Protein AF-A0A1V6U4E6-F1 (afdb_monomer)

Foldseek 3Di:
DDPQDDPPQLVLLCVLVVLLVCVVVVVDPPFPAAEAAADPQWDFDAQQDFDAALVRDFDWDQDPVRDIDGDGNCNPLVCQVLFAPDSVPSPHGPQWGWIDGNVRSWTFTDHCLDVDDQLGSDVVRAWDWGPRTPPHIYIYGHPSLCVPPQAACDQVNDQDDPPDDLSSRHHSCLVVQLNSSCSRVNPLQADPPDLDLVVLVVLLVVQQAADPDDPPPPPPDVPPPPDPPDVPRRPHGSNSNLSRHSSLSSSLVSVVVSLVVDDDDPDPVPHDDPPCSSVVSSSD

pLDDT: mean 81.62, std 17.71, range [28.34, 97.88]

Secondary structure (DSSP, 8-state):
------THHHHHHHHHHHHHHHHHTT---S---EEEESSTTEEE--TTSBPB-TTSPBPEEE-TTS-EEEPBGGG-GGGHHHHBSSTTT--SB-SEEEEEETTTTEEEEEE--TTS-HHHH-SS--EEEE--BSS--EEEE-HHHHH-SSSBSSTTSS---TT--GGGT-BTHHHHHHHHHHHHH-GGGS--S-S-HHHHHHHTTSTTSPPPP-TTS----TT--------GGGG--HHHHHHT-HHHHHHHHHHHHHHHH----SSGGGS-PPPTHHHHHHH-

Structure (mmCIF, N/CA/C/O backbone):
data_AF-A0A1V6U4E6-F1
#
_entry.id   AF-A0A1V6U4E6-F1
#
loop_
_atom_site.group_PDB
_atom_site.id
_atom_site.type_symbol
_atom_site.label_atom_id
_atom_site.label_alt_id
_atom_site.label_comp_id
_atom_site.label_asym_id
_atom_site.label_entity_id
_atom_site.label_seq_id
_atom_site.pdbx_PDB_ins_code
_atom_site.Cartn_x
_atom_site.Cartn_y
_atom_site.Cartn_z
_atom_site.occupancy
_atom_site.B_iso_or_equiv
_atom_site.auth_seq_id
_atom_site.auth_comp_id
_atom_site.auth_asym_id
_atom_site.auth_atom_id
_atom_site.pdbx_PDB_model_num
ATOM 1 N N . MET A 1 1 ? -4.721 21.365 33.347 1.00 31.61 1 MET A N 1
ATOM 2 C CA . MET A 1 1 ? -4.514 22.494 32.417 1.00 31.61 1 MET A CA 1
ATOM 3 C C . MET A 1 1 ? -4.753 21.923 31.029 1.00 31.61 1 MET A C 1
ATOM 5 O O . MET A 1 1 ? -3.928 21.139 30.588 1.00 31.61 1 MET A O 1
ATOM 9 N N . LEU A 1 2 ? -5.916 22.168 30.413 1.00 28.34 2 LEU A N 1
ATOM 10 C CA . LEU A 1 2 ? -6.122 21.783 29.013 1.00 28.34 2 LEU A CA 1
ATOM 11 C C . LEU A 1 2 ? -5.257 22.723 28.169 1.00 28.34 2 LEU A C 1
ATOM 13 O O . LEU A 1 2 ? -5.547 23.918 28.110 1.00 28.34 2 LEU A O 1
ATOM 17 N N . LYS A 1 3 ? -4.180 22.207 27.570 1.00 34.34 3 LYS A N 1
ATOM 18 C CA . LYS A 1 3 ? -3.533 22.889 26.448 1.00 34.34 3 LYS A CA 1
ATOM 19 C C . LYS A 1 3 ? -4.549 22.865 25.308 1.00 34.34 3 LYS A C 1
ATOM 21 O O . LYS A 1 3 ? -4.900 21.800 24.819 1.00 34.34 3 LYS A O 1
ATOM 26 N N . ILE A 1 4 ? -5.082 24.032 24.962 1.00 36.94 4 ILE A N 1
ATOM 27 C CA . ILE A 1 4 ? -5.847 24.212 23.729 1.00 36.94 4 ILE A CA 1
ATOM 28 C C . ILE A 1 4 ? -4.832 24.021 22.600 1.00 36.94 4 ILE A C 1
ATOM 30 O O . ILE A 1 4 ? -3.889 24.804 22.495 1.00 36.94 4 ILE A O 1
ATOM 34 N N . LEU A 1 5 ? -4.973 22.932 21.848 1.00 48.38 5 LEU A N 1
ATOM 35 C CA . LEU A 1 5 ? -4.124 22.616 20.702 1.00 48.38 5 LEU A CA 1
ATOM 36 C C . LEU A 1 5 ? -4.513 23.488 19.491 1.00 48.38 5 LEU A C 1
ATOM 38 O O . LEU A 1 5 ? -5.637 24.005 19.436 1.00 48.38 5 LEU A O 1
ATOM 42 N N . PRO A 1 6 ? -3.575 23.735 18.560 1.00 49.59 6 PRO A N 1
ATOM 43 C CA . PRO A 1 6 ? -3.808 24.588 17.403 1.00 49.59 6 PRO A CA 1
ATOM 44 C C . PRO A 1 6 ? -4.813 23.935 16.443 1.00 49.59 6 PRO A C 1
ATOM 46 O O . PRO A 1 6 ? -4.772 22.735 16.204 1.00 49.59 6 PRO A O 1
ATOM 49 N N . LEU A 1 7 ? -5.699 24.747 15.856 1.00 53.97 7 LEU A N 1
ATOM 50 C CA . LEU A 1 7 ? -6.777 24.368 14.920 1.00 53.97 7 LEU A CA 1
ATOM 51 C C . LEU A 1 7 ? -6.363 23.434 13.758 1.00 53.97 7 LEU A C 1
ATOM 53 O O . LEU A 1 7 ? -7.220 22.847 13.103 1.00 53.97 7 LEU A O 1
ATOM 57 N N . GLN A 1 8 ? -5.067 23.362 13.472 1.00 55.34 8 GLN A N 1
ATOM 58 C CA . GLN A 1 8 ? -4.479 22.819 12.254 1.00 55.34 8 GLN A CA 1
ATOM 59 C C . GLN A 1 8 ? -4.501 21.284 12.200 1.00 55.34 8 GLN A C 1
ATOM 61 O O . GLN A 1 8 ? -4.589 20.713 11.120 1.00 55.34 8 GLN A O 1
ATOM 66 N N . SER A 1 9 ? -4.495 20.604 13.344 1.00 53.97 9 SER A N 1
ATOM 67 C CA . SER A 1 9 ? -4.433 19.140 13.371 1.00 53.97 9 SER A CA 1
ATOM 68 C C . SER A 1 9 ? -5.785 18.451 13.220 1.00 53.97 9 SER A C 1
ATOM 70 O O . SER A 1 9 ? -5.915 17.481 12.477 1.00 53.97 9 SER A O 1
ATOM 72 N N . MET A 1 10 ? -6.828 19.009 13.848 1.00 58.81 10 MET A N 1
ATOM 73 C CA . MET A 1 10 ? -8.209 18.572 13.614 1.00 58.81 10 MET A CA 1
ATOM 74 C C . MET A 1 10 ? -8.604 18.740 12.141 1.00 58.81 10 MET A C 1
ATOM 76 O O . MET A 1 10 ? -9.454 17.996 11.655 1.00 58.81 10 MET A O 1
ATOM 80 N N . MET A 1 11 ? -8.007 19.713 11.439 1.00 63.91 11 MET A N 1
ATOM 81 C CA . MET A 1 11 ? -8.217 19.890 10.004 1.00 63.91 11 MET A CA 1
ATOM 82 C C . MET A 1 11 ? -7.680 18.699 9.207 1.00 63.91 11 MET A C 1
ATOM 84 O O . MET A 1 11 ? -8.445 18.143 8.430 1.00 63.91 11 MET A O 1
ATOM 88 N N . LEU A 1 12 ? -6.450 18.240 9.456 1.00 72.81 12 LEU A N 1
ATOM 89 C CA . LEU A 1 12 ? -5.838 17.163 8.665 1.00 72.81 12 LEU A CA 1
ATOM 90 C C . LEU A 1 12 ? -6.611 15.836 8.768 1.00 72.81 12 LEU A C 1
ATOM 92 O O . LEU A 1 12 ? -6.908 15.209 7.753 1.00 72.81 12 LEU A O 1
ATOM 96 N N . LEU A 1 13 ? -7.023 15.439 9.981 1.00 74.81 13 LEU A N 1
ATOM 97 C CA . LEU A 1 13 ? -7.771 14.190 10.164 1.00 74.81 13 LEU A CA 1
ATOM 98 C C . LEU A 1 13 ? -9.143 14.230 9.475 1.00 74.81 13 LEU A C 1
ATOM 100 O O . LEU A 1 13 ? -9.567 13.258 8.845 1.00 74.81 13 LEU A O 1
ATOM 104 N N . LEU A 1 14 ? -9.844 15.361 9.584 1.00 82.81 14 LEU A N 1
ATOM 105 C CA . LEU A 1 14 ? -11.115 15.557 8.894 1.00 82.81 14 LEU A CA 1
ATOM 106 C C . LEU A 1 14 ? -10.928 15.610 7.378 1.00 82.81 14 LEU A C 1
ATOM 108 O O . LEU A 1 14 ? -11.762 15.059 6.668 1.00 82.81 14 LEU A O 1
ATOM 112 N N . GLU A 1 15 ? -9.855 16.227 6.890 1.00 88.19 15 GLU A N 1
ATOM 113 C CA . GLU A 1 15 ? -9.521 16.295 5.467 1.00 88.19 15 GLU A CA 1
ATOM 114 C C . GLU A 1 15 ? -9.305 14.895 4.882 1.00 88.19 15 GLU A C 1
ATOM 116 O O . GLU A 1 15 ? -9.970 14.544 3.910 1.00 88.19 15 GLU A O 1
ATOM 121 N N . TYR A 1 16 ? -8.479 14.049 5.506 1.00 90.88 16 TYR A N 1
ATOM 122 C CA . TYR A 1 16 ? -8.184 12.701 4.996 1.00 90.88 16 TYR A CA 1
ATOM 123 C C . TYR A 1 16 ? -9.431 11.806 5.004 1.00 90.88 16 TYR A C 1
ATOM 125 O O . TYR A 1 16 ? -9.750 11.153 4.007 1.00 90.88 16 TYR A O 1
ATOM 133 N N . LEU A 1 17 ?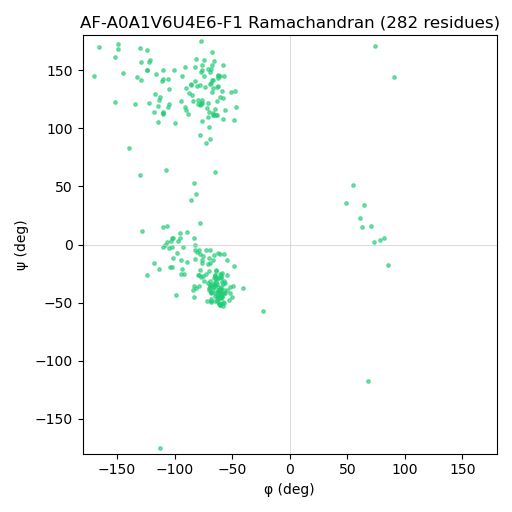 -10.209 11.831 6.095 1.00 91.69 17 LEU A N 1
ATOM 134 C CA . LEU A 1 17 ? -11.490 11.119 6.164 1.00 91.69 17 LEU A CA 1
ATOM 135 C C . LEU A 1 17 ? -12.494 11.638 5.126 1.00 91.69 17 LEU A C 1
ATOM 137 O O . LEU A 1 17 ? -13.270 10.857 4.571 1.00 91.69 17 LEU A O 1
ATOM 141 N N . GLN A 1 18 ? -12.503 12.947 4.865 1.00 92.69 18 GLN A N 1
ATOM 142 C CA . GLN A 1 18 ? -13.391 13.559 3.884 1.00 92.69 18 GLN A CA 1
ATOM 143 C C . GLN A 1 18 ? -13.001 13.183 2.453 1.00 92.69 18 GLN A C 1
ATOM 145 O O . GLN A 1 18 ? -13.898 12.920 1.652 1.00 92.69 18 GLN A O 1
ATOM 150 N N . GLU A 1 19 ? -11.710 13.108 2.131 1.00 92.06 19 GLU A N 1
ATOM 151 C CA . GLU A 1 19 ? -11.223 12.648 0.826 1.00 92.06 19 GLU A CA 1
ATOM 152 C C . GLU A 1 19 ? -11.603 11.184 0.573 1.00 92.06 19 GLU A C 1
ATOM 154 O O . GLU A 1 19 ? -12.230 10.880 -0.445 1.00 92.06 19 GLU A O 1
ATOM 159 N N . VAL A 1 20 ? -11.354 10.284 1.533 1.00 92.75 20 VAL A N 1
ATOM 160 C CA . VAL A 1 20 ? -11.765 8.872 1.410 1.00 92.75 20 VAL A CA 1
ATOM 161 C C . VAL A 1 20 ? -13.287 8.743 1.312 1.00 92.75 20 VAL A C 1
ATOM 163 O O . VAL A 1 20 ? -13.800 7.973 0.499 1.00 92.75 20 VAL A O 1
ATOM 166 N N . LYS A 1 21 ? -14.048 9.538 2.074 1.00 93.56 21 LYS A N 1
ATOM 167 C CA . LYS A 1 21 ? -15.511 9.592 1.945 1.00 93.56 21 LYS A CA 1
ATOM 168 C C . LYS A 1 21 ? -15.942 10.056 0.550 1.00 93.56 21 LYS A C 1
ATOM 170 O O . LYS A 1 21 ? -16.839 9.457 -0.036 1.00 93.56 21 LYS A O 1
ATOM 175 N N . ASN A 1 22 ? -15.335 11.118 0.021 1.00 92.56 22 ASN A N 1
ATOM 176 C CA . ASN A 1 22 ? -15.643 11.645 -1.310 1.00 92.56 22 ASN A CA 1
ATOM 177 C C . ASN A 1 22 ? -15.357 10.608 -2.402 1.00 92.56 22 ASN A C 1
ATOM 179 O O . ASN A 1 22 ? -16.139 10.455 -3.343 1.00 92.56 22 ASN A O 1
ATOM 183 N N . PHE A 1 23 ? -14.259 9.870 -2.257 1.00 92.19 23 PHE A N 1
ATOM 184 C CA . PHE A 1 23 ? -13.937 8.739 -3.113 1.00 92.19 23 PHE A CA 1
ATOM 185 C C . PHE A 1 23 ? -15.017 7.646 -3.043 1.00 92.19 23 PHE A C 1
ATOM 187 O O . PHE A 1 23 ? -15.577 7.269 -4.072 1.00 92.19 23 PHE A O 1
ATOM 194 N N . LEU A 1 24 ? -15.390 7.200 -1.838 1.00 90.88 24 LEU A N 1
ATOM 195 C CA . LEU A 1 24 ? -16.407 6.159 -1.635 1.00 90.88 24 LEU A CA 1
ATOM 196 C C . LEU A 1 24 ? -17.807 6.556 -2.132 1.00 90.88 24 LEU A C 1
ATOM 198 O O . LEU A 1 24 ? -18.546 5.709 -2.631 1.00 90.88 24 LEU A O 1
ATOM 202 N N . ASP A 1 25 ? -18.167 7.836 -2.028 1.00 92.12 25 ASP A N 1
ATOM 203 C CA . ASP A 1 25 ? -19.439 8.373 -2.524 1.00 92.12 25 ASP A CA 1
ATOM 204 C C . ASP A 1 25 ? -19.437 8.609 -4.051 1.00 92.12 25 ASP A C 1
ATOM 206 O O . ASP A 1 25 ? -20.457 9.005 -4.623 1.00 92.12 25 ASP A O 1
ATOM 210 N N . GLY A 1 26 ? -18.299 8.400 -4.724 1.00 88.69 26 GLY A N 1
ATOM 211 C CA . GLY A 1 26 ? -18.128 8.631 -6.159 1.00 88.69 26 GLY A CA 1
ATOM 212 C C . GLY A 1 26 ? -18.116 10.110 -6.560 1.00 88.69 26 GLY A C 1
ATOM 213 O O . GLY A 1 26 ? -18.290 10.431 -7.739 1.00 88.69 26 GLY A O 1
ATOM 214 N N . SER A 1 27 ? -17.939 11.026 -5.600 1.00 89.69 27 SER A N 1
ATOM 215 C CA . SER A 1 27 ? -17.810 12.460 -5.880 1.00 89.69 27 SER A CA 1
ATOM 216 C C . SER A 1 27 ? -16.404 12.825 -6.364 1.00 89.69 27 SER A C 1
ATOM 218 O O . SER A 1 27 ? -16.257 13.773 -7.138 1.00 89.69 27 SER A O 1
ATOM 220 N N . SER A 1 28 ? -15.390 12.039 -5.988 1.00 81.88 28 SER A N 1
ATOM 221 C CA . SER A 1 28 ? -14.062 12.075 -6.603 1.00 81.88 28 SER A CA 1
ATOM 222 C C . SER A 1 28 ? -13.981 11.101 -7.781 1.00 81.88 28 SER A C 1
ATOM 224 O O . SER A 1 28 ? -14.404 9.953 -7.684 1.00 81.88 28 SER A O 1
ATOM 226 N N . LYS A 1 29 ? -13.417 11.564 -8.904 1.00 72.50 29 LYS A N 1
ATOM 227 C CA . LYS A 1 29 ? -13.041 10.716 -10.054 1.00 72.50 29 LYS A CA 1
ATOM 228 C C . LYS A 1 29 ? -11.536 10.447 -10.123 1.00 72.50 29 LYS A C 1
ATOM 230 O O . LYS A 1 29 ? -11.073 9.874 -11.105 1.00 72.50 29 LYS A O 1
ATOM 235 N N . LYS A 1 30 ? -10.772 10.927 -9.139 1.00 70.75 30 LYS A N 1
ATOM 236 C CA . LYS A 1 30 ? -9.337 10.652 -9.051 1.00 70.75 30 LYS A CA 1
ATOM 237 C C . LYS A 1 30 ? -9.136 9.208 -8.592 1.00 70.75 30 LYS A C 1
ATOM 239 O O . LYS A 1 30 ? -9.923 8.722 -7.784 1.00 70.75 30 LYS A O 1
ATOM 244 N N . ASN A 1 31 ? -8.089 8.569 -9.109 1.00 70.19 31 ASN A N 1
ATOM 245 C CA . ASN A 1 31 ? -7.577 7.280 -8.641 1.00 70.19 31 ASN A CA 1
ATOM 246 C C . ASN A 1 31 ? -8.639 6.171 -8.615 1.00 70.19 31 ASN A C 1
ATOM 248 O O . ASN A 1 31 ? -8.815 5.521 -7.593 1.00 70.19 31 ASN A O 1
ATOM 252 N N . ILE A 1 32 ? -9.376 5.962 -9.718 1.00 76.31 32 ILE A N 1
ATOM 253 C CA . ILE A 1 32 ? -10.259 4.789 -9.836 1.00 76.31 32 ILE A CA 1
ATOM 254 C C . ILE A 1 32 ? -9.361 3.545 -9.794 1.00 76.31 32 ILE A C 1
ATOM 256 O O . ILE A 1 32 ? -8.595 3.347 -10.738 1.00 76.31 32 ILE A O 1
ATOM 260 N N . PRO A 1 33 ? -9.426 2.727 -8.732 1.00 78.75 33 PRO A N 1
ATOM 261 C CA . PRO A 1 33 ? -8.459 1.672 -8.540 1.00 78.75 33 PRO A CA 1
ATOM 262 C C . PRO A 1 33 ? -8.827 0.458 -9.363 1.00 78.75 33 PRO A C 1
ATOM 264 O O . PRO A 1 33 ? -10.006 0.127 -9.546 1.00 78.75 33 PRO A O 1
ATOM 267 N N . TRP A 1 34 ? -7.795 -0.291 -9.710 1.00 89.75 34 TRP A N 1
ATOM 268 C CA . TRP A 1 34 ? -7.954 -1.715 -9.927 1.00 89.75 34 TRP A CA 1
ATOM 269 C C . TRP A 1 34 ? -7.854 -2.439 -8.591 1.00 89.75 34 TRP A C 1
ATOM 271 O O . TRP A 1 34 ? -6.927 -2.212 -7.815 1.00 89.75 34 TRP A O 1
ATOM 281 N N . LEU A 1 35 ? -8.841 -3.287 -8.307 1.00 92.56 35 LEU A N 1
ATOM 282 C CA . LEU A 1 35 ? -8.887 -4.085 -7.089 1.00 92.56 35 LEU A CA 1
ATOM 283 C C . LEU A 1 35 ? -8.659 -5.551 -7.439 1.00 92.56 35 LEU A C 1
ATOM 285 O O . LEU A 1 35 ? -9.510 -6.185 -8.069 1.00 92.56 35 LEU A O 1
ATOM 289 N N . PHE A 1 36 ? -7.545 -6.097 -6.968 1.00 94.25 36 PHE A N 1
ATOM 290 C CA . PHE A 1 36 ? -7.169 -7.482 -7.198 1.00 94.25 36 PHE A CA 1
ATOM 291 C C . PHE A 1 36 ? -7.268 -8.312 -5.920 1.00 94.25 36 PHE A C 1
ATOM 293 O O . PHE A 1 36 ? -6.946 -7.877 -4.813 1.00 94.25 36 PHE A O 1
ATOM 300 N N . CYS A 1 37 ? -7.713 -9.556 -6.083 1.00 92.56 37 CYS A N 1
ATOM 301 C CA . CYS A 1 37 ? -7.689 -10.563 -5.031 1.00 92.56 37 CYS A CA 1
ATOM 302 C C . CYS A 1 37 ? -6.478 -11.466 -5.271 1.00 92.56 37 CYS A C 1
ATOM 304 O O . CYS A 1 37 ? -6.551 -12.356 -6.122 1.00 92.56 37 CYS A O 1
ATOM 306 N N . ASN A 1 38 ? -5.420 -11.290 -4.474 1.00 91.69 38 ASN A N 1
ATOM 307 C CA . ASN A 1 38 ? -4.069 -11.831 -4.671 1.00 91.69 38 ASN A CA 1
ATOM 308 C C . ASN A 1 38 ? -3.273 -11.125 -5.784 1.00 91.69 38 ASN A C 1
ATOM 310 O O . ASN A 1 38 ? -3.829 -10.349 -6.542 1.00 91.69 38 ASN A O 1
ATOM 314 N N . ASP A 1 39 ? -1.984 -11.440 -5.895 1.00 88.62 39 ASP A N 1
ATOM 315 C CA . ASP A 1 39 ? -0.984 -10.819 -6.784 1.00 88.62 39 ASP A CA 1
ATOM 316 C C . ASP A 1 39 ? -0.574 -11.687 -7.989 1.00 88.62 39 ASP A C 1
ATOM 318 O O . ASP A 1 39 ? 0.426 -11.443 -8.656 1.00 88.62 39 ASP A O 1
ATOM 322 N N . LYS A 1 40 ? -1.362 -12.721 -8.303 1.00 90.88 40 LYS A N 1
ATOM 323 C CA . LYS A 1 40 ? -1.120 -13.607 -9.463 1.00 90.88 40 LYS A CA 1
ATOM 324 C C . LYS A 1 40 ? -1.345 -12.938 -10.822 1.00 90.88 40 LYS A C 1
ATOM 326 O O . LYS A 1 40 ? -1.160 -13.593 -11.841 1.00 90.88 40 LYS A O 1
ATOM 331 N N . TRP A 1 41 ? -1.809 -11.697 -10.814 1.00 91.19 41 TRP A N 1
ATOM 332 C CA . TRP A 1 41 ? -2.013 -10.866 -11.994 1.00 91.19 41 TRP A CA 1
ATOM 333 C C . TRP A 1 41 ? -0.706 -10.216 -12.480 1.00 91.19 41 TRP A C 1
ATOM 335 O O . TRP A 1 41 ? -0.696 -9.610 -13.546 1.00 91.19 41 TRP A O 1
ATOM 345 N N . LEU A 1 42 ? 0.391 -10.376 -11.725 1.00 93.00 42 LEU A N 1
ATOM 346 C CA . LEU A 1 42 ? 1.712 -9.849 -12.048 1.00 93.00 42 LEU A CA 1
ATOM 347 C C . LEU A 1 42 ? 2.674 -10.939 -12.539 1.00 93.00 42 LEU A C 1
ATOM 349 O O . LEU A 1 42 ? 2.829 -11.993 -11.914 1.00 93.00 42 LEU A O 1
ATOM 353 N N . GLU A 1 43 ? 3.383 -10.647 -13.627 1.00 94.88 43 GLU A N 1
ATOM 354 C CA . GLU A 1 43 ? 4.496 -11.433 -14.156 1.00 94.88 43 GLU A CA 1
ATOM 355 C C . GLU A 1 43 ? 5.819 -10.717 -13.864 1.00 94.88 43 GLU A C 1
ATOM 357 O O . GLU A 1 43 ? 6.055 -9.607 -14.336 1.00 94.88 43 GLU A O 1
ATOM 362 N N . LYS A 1 44 ? 6.699 -11.355 -13.085 1.00 95.75 44 LYS A N 1
ATOM 363 C CA . LYS A 1 44 ? 8.032 -10.815 -12.796 1.00 95.75 44 LYS A CA 1
ATOM 364 C C . LYS A 1 44 ? 8.895 -10.802 -14.055 1.00 95.75 44 LYS A C 1
ATOM 366 O O . LYS A 1 44 ? 9.078 -11.853 -14.670 1.00 95.75 44 LYS A O 1
ATOM 371 N N . LEU A 1 45 ? 9.529 -9.668 -14.329 1.00 96.38 45 LEU A N 1
ATOM 372 C CA . LEU A 1 45 ? 10.504 -9.503 -15.402 1.00 96.38 45 LEU A CA 1
ATOM 373 C C . LEU A 1 45 ? 11.843 -8.989 -14.856 1.00 96.38 45 LEU A C 1
ATOM 375 O O . LEU A 1 45 ? 11.970 -8.589 -13.696 1.00 96.38 45 LEU A O 1
ATOM 379 N N . GLN A 1 46 ? 12.876 -9.054 -15.686 1.00 96.56 46 GLN A N 1
ATOM 380 C CA . GLN A 1 46 ? 14.158 -8.401 -15.450 1.00 96.56 46 GLN A CA 1
ATOM 381 C C . GLN A 1 46 ? 14.158 -7.005 -16.069 1.00 96.56 46 GLN A C 1
ATOM 383 O O . GLN A 1 46 ? 13.500 -6.744 -17.070 1.00 96.56 46 GLN A O 1
ATOM 388 N N . ARG A 1 47 ? 14.962 -6.106 -15.502 1.00 95.69 47 ARG A N 1
ATOM 389 C CA . ARG A 1 47 ? 15.156 -4.746 -16.028 1.00 95.69 47 ARG A CA 1
ATOM 390 C C . ARG A 1 47 ? 15.669 -4.720 -17.476 1.00 95.69 47 ARG A C 1
ATOM 392 O O . ARG A 1 47 ? 15.269 -3.862 -18.255 1.00 95.69 47 ARG A O 1
ATOM 399 N N . THR A 1 48 ? 16.491 -5.705 -17.830 1.00 96.44 48 THR A N 1
ATOM 400 C CA . THR A 1 48 ? 17.071 -5.901 -19.165 1.00 96.44 48 THR A CA 1
ATOM 401 C C . THR A 1 48 ? 16.136 -6.617 -20.143 1.00 96.44 48 THR A C 1
ATOM 403 O O . THR A 1 48 ? 16.520 -6.841 -21.290 1.00 96.44 48 THR A O 1
ATOM 406 N N . ASP A 1 49 ? 14.958 -7.073 -19.699 1.00 97.88 49 ASP A N 1
ATOM 407 C CA . ASP A 1 49 ? 14.012 -7.721 -20.604 1.00 97.88 49 ASP A CA 1
ATOM 408 C C . ASP A 1 49 ? 13.461 -6.701 -21.605 1.00 97.88 49 ASP A C 1
ATOM 410 O O . ASP A 1 49 ? 13.427 -5.492 -21.358 1.00 97.88 49 ASP A O 1
ATOM 414 N N . ALA A 1 50 ? 13.040 -7.203 -22.765 1.00 97.25 50 ALA A N 1
ATOM 415 C CA . ALA A 1 50 ? 12.497 -6.362 -23.817 1.00 97.25 50 ALA A CA 1
ATOM 416 C C . ALA A 1 50 ? 11.131 -5.786 -23.419 1.00 97.25 50 ALA A C 1
ATOM 418 O O . ALA A 1 50 ? 10.273 -6.490 -22.883 1.00 97.25 50 ALA A O 1
ATOM 419 N N . LEU A 1 51 ? 10.926 -4.511 -23.736 1.00 97.06 51 LEU A N 1
ATOM 420 C CA . LEU A 1 51 ? 9.697 -3.788 -23.460 1.00 97.06 51 LEU A CA 1
ATOM 421 C C . LEU A 1 51 ? 8.528 -4.311 -24.301 1.00 97.06 51 LEU A C 1
ATOM 423 O O . LEU A 1 51 ? 8.648 -4.530 -25.511 1.00 97.06 51 LEU A O 1
ATOM 427 N N . TRP A 1 52 ? 7.371 -4.419 -23.662 1.00 97.31 52 TRP A N 1
ATOM 428 C CA . TRP A 1 52 ? 6.084 -4.703 -24.274 1.00 97.31 52 TRP A CA 1
ATOM 429 C C . TRP A 1 52 ? 5.208 -3.453 -24.335 1.00 97.31 52 TRP A C 1
ATOM 431 O O . TRP A 1 52 ? 5.196 -2.633 -23.418 1.00 97.31 52 TRP A O 1
ATOM 441 N N . ASP A 1 53 ? 4.457 -3.319 -25.427 1.00 95.38 53 ASP A N 1
ATOM 442 C CA . ASP A 1 53 ? 3.300 -2.431 -25.482 1.00 95.38 53 ASP A CA 1
ATOM 443 C C . ASP A 1 53 ? 2.098 -3.063 -24.760 1.00 95.38 53 ASP A C 1
ATOM 445 O O . ASP A 1 53 ? 2.127 -4.230 -24.363 1.00 95.38 53 ASP A O 1
ATOM 449 N N . SER A 1 54 ? 0.995 -2.319 -24.649 1.00 94.75 54 SER A N 1
ATOM 450 C CA . SER A 1 54 ? -0.232 -2.782 -23.984 1.00 94.75 54 SER A CA 1
ATOM 451 C C . SER A 1 54 ? -0.885 -4.029 -24.597 1.00 94.75 54 SER A C 1
ATOM 453 O O . SER A 1 54 ? -1.804 -4.588 -24.006 1.00 94.75 54 SER A O 1
ATOM 455 N N . ASN A 1 55 ? -0.420 -4.497 -25.759 1.00 95.81 55 ASN A N 1
ATOM 456 C CA . ASN A 1 55 ? -0.882 -5.714 -26.424 1.00 95.81 55 ASN A CA 1
ATOM 457 C C . ASN A 1 55 ? 0.172 -6.841 -26.400 1.00 95.81 55 ASN A C 1
ATOM 459 O O . ASN A 1 55 ? 0.039 -7.799 -27.165 1.00 95.81 55 ASN A O 1
ATOM 463 N N . ARG A 1 56 ? 1.217 -6.740 -25.563 1.00 95.19 56 ARG A N 1
ATOM 464 C CA . ARG A 1 56 ? 2.379 -7.652 -25.533 1.00 95.19 56 ARG A CA 1
ATOM 465 C C . ARG A 1 56 ? 3.198 -7.692 -26.831 1.00 95.19 56 ARG A C 1
ATOM 467 O O . ARG A 1 56 ? 3.916 -8.663 -27.082 1.00 95.19 56 ARG A O 1
ATOM 474 N N . ASN A 1 57 ? 3.141 -6.660 -27.670 1.00 96.94 57 ASN A N 1
ATOM 475 C CA . ASN A 1 57 ? 4.079 -6.560 -28.787 1.00 96.94 57 ASN A CA 1
ATOM 476 C C . ASN A 1 57 ? 5.402 -5.976 -28.297 1.00 96.94 57 ASN A C 1
ATOM 478 O O . ASN A 1 57 ? 5.411 -5.034 -27.509 1.00 96.94 57 ASN A O 1
ATOM 482 N N . LEU A 1 58 ? 6.518 -6.498 -28.811 1.00 96.88 58 LEU A N 1
ATOM 483 C CA . LEU A 1 58 ? 7.832 -5.914 -28.556 1.00 96.88 58 LEU A CA 1
ATOM 484 C C . LEU A 1 58 ? 7.877 -4.479 -29.079 1.00 96.88 58 LEU A C 1
ATOM 486 O O . LEU A 1 58 ? 7.610 -4.231 -30.260 1.00 96.88 58 LEU A O 1
ATOM 490 N N . VAL A 1 59 ? 8.261 -3.553 -28.210 1.00 96.06 59 VAL A N 1
ATOM 491 C CA . VAL A 1 59 ? 8.571 -2.189 -28.616 1.00 96.06 59 VAL A CA 1
ATOM 492 C C . VAL A 1 59 ? 9.974 -2.187 -29.201 1.00 96.06 59 VAL A C 1
ATOM 494 O O . VAL A 1 59 ? 10.936 -2.636 -28.579 1.00 96.06 59 VAL A O 1
ATOM 497 N N . MET A 1 60 ? 10.072 -1.706 -30.433 1.00 95.50 60 MET A N 1
ATOM 498 C CA . MET A 1 60 ? 11.316 -1.667 -31.186 1.00 95.50 60 MET A CA 1
ATOM 499 C C . MET A 1 60 ? 11.764 -0.220 -31.348 1.00 95.50 60 MET A C 1
ATOM 501 O O . MET A 1 60 ? 10.948 0.655 -31.641 1.00 95.50 60 MET A O 1
ATOM 505 N N . GLU A 1 61 ? 13.064 0.009 -31.248 1.00 93.50 61 GLU A N 1
ATOM 506 C CA . GLU A 1 61 ? 13.700 1.287 -31.532 1.00 93.50 61 GLU A CA 1
ATOM 507 C C . GLU A 1 61 ? 14.766 1.135 -32.617 1.00 93.50 61 GLU A C 1
ATOM 509 O O . GLU A 1 61 ? 15.268 0.041 -32.881 1.00 93.50 61 GLU A O 1
ATOM 514 N N . MET A 1 62 ? 15.071 2.239 -33.294 1.00 91.94 62 MET A N 1
ATOM 515 C CA . MET A 1 62 ? 16.140 2.285 -34.284 1.00 91.94 62 MET A CA 1
ATOM 516 C C . MET A 1 62 ? 17.441 2.636 -33.570 1.00 91.94 62 MET A C 1
ATOM 518 O O . MET A 1 62 ? 17.590 3.761 -33.093 1.00 91.94 62 MET A O 1
ATOM 522 N N . ALA A 1 63 ? 18.370 1.687 -33.517 1.00 84.88 63 ALA A N 1
ATOM 523 C CA . ALA A 1 63 ? 19.706 1.918 -32.990 1.00 84.88 63 ALA A CA 1
ATOM 524 C C . ALA A 1 63 ? 20.506 2.878 -33.896 1.00 84.88 63 ALA A C 1
ATOM 526 O O . ALA A 1 63 ? 20.142 3.137 -35.047 1.00 84.88 63 ALA A O 1
ATOM 527 N N . GLU A 1 64 ? 21.626 3.404 -33.387 1.00 84.38 64 GLU A N 1
ATOM 528 C CA . GLU A 1 64 ? 22.491 4.355 -34.114 1.00 84.38 64 GLU A CA 1
ATOM 529 C C . GLU A 1 64 ? 23.041 3.799 -35.440 1.00 84.38 64 GLU A C 1
ATOM 531 O O . GLU A 1 64 ? 23.350 4.554 -36.362 1.00 84.38 64 GLU A O 1
ATOM 536 N N . ASP A 1 65 ? 23.139 2.475 -35.556 1.00 89.38 65 ASP A N 1
ATOM 537 C CA . ASP A 1 65 ? 23.571 1.767 -36.762 1.00 89.38 65 ASP A CA 1
ATOM 538 C C . ASP A 1 65 ? 22.446 1.567 -37.801 1.00 89.38 65 ASP A C 1
ATOM 540 O O . ASP A 1 65 ? 22.682 1.019 -38.882 1.00 89.38 65 ASP A O 1
ATOM 544 N N . GLY A 1 66 ? 21.229 2.037 -37.503 1.00 90.94 66 GLY A N 1
ATOM 545 C CA . GLY A 1 66 ? 20.043 1.916 -38.347 1.00 90.94 66 GLY A CA 1
ATOM 546 C C . GLY A 1 66 ? 19.324 0.566 -38.246 1.00 90.94 66 GLY A C 1
ATOM 547 O O . GLY A 1 66 ? 18.377 0.334 -39.004 1.00 90.94 66 GLY A O 1
ATOM 548 N N . ILE A 1 67 ? 19.747 -0.329 -37.348 1.00 92.31 67 ILE A N 1
ATOM 549 C CA . ILE A 1 67 ? 19.096 -1.620 -37.105 1.00 92.31 67 ILE A CA 1
ATOM 550 C C . ILE A 1 67 ? 17.958 -1.437 -36.095 1.00 92.31 67 ILE A C 1
ATOM 552 O O . ILE A 1 67 ? 18.086 -0.726 -35.103 1.00 92.31 67 ILE A O 1
ATOM 556 N N . MET A 1 68 ? 16.823 -2.093 -36.348 1.00 93.06 68 MET A N 1
ATOM 557 C CA . MET A 1 68 ? 15.728 -2.155 -35.378 1.00 93.06 68 MET A CA 1
ATOM 558 C C . MET A 1 68 ? 16.055 -3.189 -34.298 1.00 93.06 68 MET A C 1
ATOM 560 O O . MET A 1 68 ? 16.181 -4.377 -34.609 1.00 93.06 68 MET A O 1
ATOM 564 N N . SER A 1 69 ? 16.129 -2.760 -33.043 1.00 93.56 69 SER A N 1
ATOM 565 C CA . SER A 1 69 ? 16.326 -3.622 -31.873 1.00 93.56 69 SER A CA 1
ATOM 566 C C . SER A 1 69 ? 15.205 -3.424 -30.850 1.00 93.56 69 SER A C 1
ATOM 568 O O . SER A 1 69 ? 14.626 -2.339 -30.789 1.00 93.56 69 SER A O 1
ATOM 570 N N . PRO A 1 70 ? 14.852 -4.450 -30.057 1.00 95.50 70 PRO A N 1
ATOM 571 C CA . PRO A 1 70 ? 13.945 -4.262 -28.930 1.00 95.50 70 PRO A CA 1
ATOM 572 C C . PRO A 1 70 ? 14.564 -3.302 -27.910 1.00 95.50 70 PRO A C 1
ATOM 574 O O . PRO A 1 70 ? 15.747 -3.440 -27.599 1.00 95.50 70 PRO A O 1
ATOM 577 N N . ILE A 1 71 ? 13.769 -2.372 -27.384 1.00 95.81 71 ILE A N 1
ATOM 578 C CA . ILE A 1 71 ? 14.189 -1.512 -26.270 1.00 95.81 71 ILE A CA 1
ATOM 579 C C . ILE A 1 71 ? 14.094 -2.303 -24.958 1.00 95.81 71 ILE A C 1
ATOM 581 O O . ILE A 1 71 ? 13.127 -3.044 -24.751 1.00 95.81 71 ILE A O 1
ATOM 585 N N . ALA A 1 72 ? 15.085 -2.177 -24.076 1.00 96.31 72 ALA A N 1
ATOM 586 C CA . ALA A 1 72 ? 15.010 -2.756 -22.737 1.00 96.31 72 ALA A CA 1
ATOM 587 C C . ALA A 1 72 ? 14.093 -1.917 -21.834 1.00 96.31 72 ALA A C 1
ATOM 589 O O . ALA A 1 72 ? 14.001 -0.697 -21.981 1.00 96.31 72 ALA A O 1
ATOM 590 N N . ILE A 1 73 ? 13.433 -2.552 -20.864 1.00 96.81 73 ILE A N 1
ATOM 591 C CA . ILE A 1 73 ? 12.558 -1.851 -19.908 1.00 96.81 73 ILE A CA 1
ATOM 592 C C . ILE A 1 73 ? 13.330 -0.741 -19.174 1.00 96.81 73 ILE A C 1
ATOM 594 O O . ILE A 1 73 ? 12.827 0.370 -19.025 1.00 96.81 73 ILE A O 1
ATOM 598 N N . GLU A 1 74 ? 14.573 -1.001 -18.766 1.00 95.69 74 GLU A N 1
ATOM 599 C CA . GLU A 1 74 ? 15.424 -0.019 -18.078 1.00 95.69 74 GLU A CA 1
ATOM 600 C C . GLU A 1 74 ? 15.967 1.116 -18.949 1.00 95.69 74 GLU A C 1
ATOM 602 O O . GLU A 1 74 ? 16.610 2.029 -18.427 1.00 95.69 74 GLU A O 1
ATOM 607 N N . ASP A 1 75 ? 15.717 1.085 -20.257 1.00 94.44 75 ASP A N 1
ATOM 608 C CA . ASP A 1 75 ? 16.084 2.154 -21.184 1.00 94.44 75 ASP A CA 1
ATOM 609 C C . ASP A 1 75 ? 14.930 3.111 -21.486 1.00 94.44 75 ASP A C 1
ATOM 611 O O . ASP A 1 75 ? 15.140 4.194 -22.038 1.00 94.44 75 ASP A O 1
ATOM 615 N N . VAL A 1 76 ? 13.721 2.794 -21.017 1.00 93.50 76 VAL A N 1
ATOM 616 C CA . VAL A 1 76 ? 12.572 3.694 -21.103 1.00 93.50 76 VAL A CA 1
ATOM 617 C C . VAL A 1 76 ? 12.748 4.853 -20.131 1.00 93.50 76 VAL A C 1
ATOM 619 O O . VAL A 1 76 ? 12.752 4.669 -18.915 1.00 93.50 76 VAL A O 1
ATOM 622 N N . LYS A 1 77 ? 12.831 6.073 -20.671 1.00 92.75 77 LYS A N 1
ATOM 623 C CA . LYS A 1 77 ? 13.035 7.305 -19.893 1.00 92.75 77 LYS A CA 1
ATOM 624 C C . LYS A 1 77 ? 12.043 7.460 -18.736 1.00 92.75 77 LYS A C 1
ATOM 626 O O . LYS A 1 77 ? 12.446 7.838 -17.640 1.00 92.75 77 LYS A O 1
ATOM 631 N N . ASP A 1 78 ? 10.775 7.146 -18.980 1.00 91.56 78 ASP A N 1
ATOM 632 C CA . ASP A 1 78 ? 9.706 7.287 -17.988 1.00 91.56 78 ASP A CA 1
ATOM 633 C C . ASP A 1 78 ? 9.808 6.242 -16.864 1.00 91.56 78 ASP A C 1
ATOM 635 O O . ASP A 1 78 ? 9.217 6.423 -15.805 1.00 91.56 78 ASP A O 1
ATOM 639 N N . TYR A 1 79 ? 10.578 5.165 -17.059 1.00 94.31 79 TYR A N 1
ATOM 640 C CA . TYR A 1 79 ? 10.749 4.093 -16.072 1.00 94.31 79 TYR A CA 1
ATOM 641 C C . TYR A 1 79 ? 11.984 4.285 -15.192 1.00 94.31 79 TYR A C 1
ATOM 643 O O . TYR A 1 79 ? 12.118 3.635 -14.156 1.00 94.31 79 TYR A O 1
ATOM 651 N N . LEU A 1 80 ? 12.883 5.197 -15.571 1.00 92.38 80 LEU A N 1
ATOM 652 C CA . LEU A 1 80 ? 14.138 5.417 -14.855 1.00 92.38 80 LEU A CA 1
ATOM 653 C C . LEU A 1 80 ? 13.948 5.806 -13.381 1.00 92.38 80 LEU A C 1
ATOM 655 O O . LEU A 1 80 ? 14.633 5.200 -12.556 1.00 92.38 80 LEU A O 1
ATOM 659 N N . PRO A 1 81 ? 13.019 6.719 -13.016 1.00 90.56 81 PRO A N 1
ATOM 660 C CA . PRO A 1 81 ? 12.770 7.069 -11.613 1.00 90.56 81 PRO A CA 1
ATOM 661 C C . PRO A 1 81 ? 12.324 5.886 -10.753 1.00 90.56 81 PRO A C 1
ATOM 663 O O . PRO A 1 81 ? 12.565 5.865 -9.553 1.00 90.56 81 PRO A O 1
ATOM 666 N N . TYR A 1 82 ? 11.702 4.877 -11.363 1.00 90.75 82 TYR A N 1
ATOM 667 C CA . TYR A 1 82 ? 11.188 3.722 -10.638 1.00 90.75 82 TYR A CA 1
ATOM 668 C C . TYR A 1 82 ? 12.200 2.590 -10.493 1.00 90.75 82 TYR A C 1
ATOM 670 O O . TYR A 1 82 ? 11.981 1.712 -9.665 1.00 90.75 82 TYR A O 1
ATOM 678 N N . LEU A 1 83 ? 13.297 2.596 -11.257 1.00 92.75 83 LEU A N 1
ATOM 679 C CA . LEU A 1 83 ? 14.276 1.500 -11.312 1.00 92.75 83 LEU A CA 1
ATOM 680 C C . LEU A 1 83 ? 15.660 1.869 -10.754 1.00 92.75 83 LEU A C 1
ATOM 682 O O . LEU A 1 83 ? 16.440 0.981 -10.390 1.00 92.75 83 LEU A O 1
ATOM 686 N N . TRP A 1 84 ? 15.983 3.161 -10.694 1.00 92.56 84 TRP A N 1
ATOM 687 C CA . TRP A 1 84 ? 17.318 3.664 -10.374 1.00 92.56 84 TRP A CA 1
ATOM 688 C C . TRP A 1 84 ? 17.257 4.718 -9.275 1.00 92.56 84 TRP A C 1
ATOM 690 O O . TRP A 1 84 ? 16.369 5.562 -9.302 1.00 92.56 84 TRP A O 1
ATOM 700 N N . LYS A 1 85 ? 18.234 4.707 -8.354 1.00 88.94 85 LYS A N 1
ATOM 701 C CA . LYS A 1 85 ? 18.400 5.795 -7.374 1.00 88.94 85 LYS A CA 1
ATOM 702 C C . LYS A 1 85 ? 18.695 7.116 -8.097 1.00 88.94 85 LYS A C 1
ATOM 704 O O . LYS A 1 85 ? 18.070 8.126 -7.828 1.00 88.94 85 LYS A O 1
ATOM 709 N N . ASN A 1 86 ? 19.579 7.083 -9.102 1.00 87.81 86 ASN A N 1
ATOM 710 C CA . ASN A 1 86 ? 19.858 8.228 -9.969 1.00 87.81 86 ASN A CA 1
ATOM 711 C C . ASN A 1 86 ? 19.420 7.945 -11.423 1.00 87.81 86 ASN A C 1
ATOM 713 O O . ASN A 1 86 ? 20.119 7.223 -12.147 1.00 87.81 86 ASN A O 1
ATOM 717 N N . PRO A 1 87 ? 18.304 8.539 -11.891 1.00 87.88 87 PRO A N 1
ATOM 718 C CA . PRO A 1 87 ? 17.786 8.325 -13.245 1.00 87.88 87 PRO A CA 1
ATOM 719 C C . PRO A 1 87 ? 18.712 8.811 -14.367 1.00 87.88 87 PRO A C 1
ATOM 721 O O . PRO A 1 87 ? 18.582 8.364 -15.504 1.00 87.88 87 PRO A O 1
ATOM 724 N N . VAL A 1 88 ? 19.629 9.741 -14.080 1.00 85.62 88 VAL A N 1
ATOM 725 C CA . VAL A 1 88 ? 20.530 10.331 -15.083 1.00 85.62 88 VAL A CA 1
ATOM 726 C C . VAL A 1 88 ? 21.744 9.439 -15.313 1.00 85.62 88 VAL A C 1
ATOM 728 O O . VAL A 1 88 ? 22.136 9.221 -16.458 1.00 85.62 88 VAL A O 1
ATOM 731 N N . THR A 1 89 ? 22.352 8.933 -14.238 1.00 86.38 89 THR A N 1
ATOM 732 C CA . THR A 1 89 ? 23.598 8.156 -14.322 1.00 86.38 89 THR A CA 1
ATOM 733 C C . THR A 1 89 ? 23.368 6.649 -14.401 1.00 86.38 89 THR A C 1
ATOM 735 O O . THR A 1 89 ? 24.271 5.946 -14.851 1.00 86.38 89 THR A O 1
ATOM 738 N N . LYS A 1 90 ? 22.195 6.148 -13.977 1.00 87.06 90 LYS A N 1
ATOM 739 C CA . LYS A 1 90 ? 21.875 4.710 -13.869 1.00 87.06 90 LYS A CA 1
ATOM 740 C C . LYS A 1 90 ? 22.969 3.908 -13.139 1.00 87.06 90 LYS A C 1
ATOM 742 O O . LYS A 1 90 ? 23.287 2.780 -13.503 1.00 87.06 90 LYS A O 1
ATOM 747 N N . ASN A 1 91 ? 23.607 4.508 -12.136 1.00 82.50 91 ASN A N 1
ATOM 748 C CA . ASN A 1 91 ? 24.765 3.911 -11.465 1.00 82.50 91 ASN A CA 1
ATOM 749 C C . ASN A 1 91 ? 24.373 2.865 -10.405 1.00 82.50 91 ASN A C 1
ATOM 751 O O . ASN A 1 91 ? 25.057 1.852 -10.268 1.00 82.50 91 ASN A O 1
ATOM 755 N N . LYS A 1 92 ? 23.277 3.094 -9.670 1.00 87.75 92 LYS A N 1
ATOM 756 C CA . LYS A 1 92 ? 22.813 2.244 -8.563 1.00 87.75 92 LYS A CA 1
ATOM 757 C C . LYS A 1 92 ? 21.306 1.991 -8.681 1.00 87.75 92 LYS A C 1
ATOM 759 O O . LYS A 1 92 ? 20.527 2.949 -8.690 1.00 87.75 92 LYS A O 1
ATOM 764 N N . PRO A 1 93 ? 20.865 0.727 -8.783 1.00 90.19 93 PRO A N 1
ATOM 765 C CA . PRO A 1 93 ? 19.443 0.422 -8.763 1.00 90.19 93 PRO A CA 1
ATOM 766 C C . PRO A 1 93 ? 18.792 0.689 -7.405 1.00 90.19 93 PRO A C 1
ATOM 768 O O . PRO A 1 93 ? 19.436 0.513 -6.375 1.00 90.19 93 PRO A O 1
ATOM 771 N N . ASN A 1 94 ? 17.502 1.026 -7.399 1.00 87.44 94 ASN A N 1
ATOM 772 C CA . ASN A 1 94 ? 16.734 1.310 -6.174 1.00 87.44 94 ASN A CA 1
ATOM 773 C C . ASN A 1 94 ? 16.063 0.066 -5.544 1.00 87.44 94 ASN A C 1
ATOM 775 O O . ASN A 1 94 ? 15.211 0.195 -4.678 1.00 87.44 94 ASN A O 1
ATOM 779 N N . GLY A 1 95 ? 16.402 -1.144 -6.004 1.00 89.19 95 GLY A N 1
ATOM 780 C CA . GLY A 1 95 ? 15.817 -2.402 -5.512 1.00 89.19 95 GLY A CA 1
ATOM 781 C C . GLY A 1 95 ? 14.503 -2.825 -6.183 1.00 89.19 95 GLY A C 1
ATOM 782 O O . GLY A 1 95 ? 14.187 -4.016 -6.171 1.00 89.19 95 GLY A O 1
ATOM 783 N N . ASN A 1 96 ? 13.800 -1.916 -6.865 1.00 92.31 96 ASN A N 1
ATOM 784 C CA . ASN A 1 96 ? 12.575 -2.248 -7.593 1.00 92.31 96 ASN A CA 1
ATOM 785 C C . ASN A 1 96 ? 12.870 -2.954 -8.917 1.00 92.31 96 ASN A C 1
ATOM 787 O O . ASN A 1 96 ? 13.876 -2.695 -9.589 1.00 92.31 96 ASN A O 1
ATOM 791 N N . ILE A 1 97 ? 11.962 -3.828 -9.325 1.00 95.25 97 ILE A N 1
ATOM 792 C CA . ILE A 1 97 ? 12.010 -4.567 -10.583 1.00 95.25 97 ILE A CA 1
ATOM 793 C C . ILE A 1 97 ? 10.681 -4.425 -11.334 1.00 95.25 97 ILE A C 1
ATOM 795 O O . ILE A 1 97 ? 9.656 -4.130 -10.716 1.00 95.25 97 ILE A O 1
ATOM 799 N N . PRO A 1 98 ? 10.676 -4.623 -12.663 1.00 95.94 98 PRO A N 1
ATOM 800 C CA . PRO A 1 98 ? 9.446 -4.576 -13.431 1.00 95.94 98 PRO A CA 1
ATOM 801 C C . PRO A 1 98 ? 8.578 -5.817 -13.206 1.00 95.94 98 PRO A C 1
ATOM 803 O O . PRO A 1 98 ? 9.038 -6.960 -13.277 1.00 95.94 98 PRO A O 1
ATOM 806 N N . TRP A 1 99 ? 7.288 -5.565 -13.030 1.00 95.12 99 TRP A N 1
ATOM 807 C CA . TRP A 1 99 ? 6.219 -6.549 -12.998 1.00 95.12 99 TRP A CA 1
ATOM 808 C C . TRP A 1 99 ? 5.207 -6.206 -14.089 1.00 95.12 99 TRP A C 1
ATOM 810 O O . TRP A 1 99 ? 4.660 -5.108 -14.107 1.00 95.12 99 TRP A O 1
ATOM 820 N N . TRP A 1 100 ? 4.962 -7.122 -15.018 1.00 95.50 100 TRP A N 1
ATOM 821 C CA . TRP A 1 100 ? 3.981 -6.931 -16.082 1.00 95.50 100 TRP A CA 1
ATOM 822 C C . TRP A 1 100 ? 2.580 -7.334 -15.626 1.00 95.50 100 TRP A C 1
ATOM 824 O O . TRP A 1 100 ? 2.413 -8.394 -15.024 1.00 95.50 100 TRP A O 1
ATOM 834 N N . SER A 1 101 ? 1.574 -6.529 -15.968 1.00 93.94 101 SER A N 1
ATOM 835 C CA . SER A 1 101 ? 0.163 -6.859 -15.776 1.00 93.94 101 SER A CA 1
ATOM 836 C C . SER A 1 101 ? -0.560 -6.997 -17.110 1.00 93.94 101 SER A C 1
ATOM 838 O O . SER A 1 101 ? -0.689 -6.029 -17.859 1.00 93.94 101 SER A O 1
ATOM 840 N N . ASP A 1 102 ? -1.113 -8.181 -17.378 1.00 93.56 102 ASP A N 1
ATOM 841 C CA . ASP A 1 102 ? -1.997 -8.390 -18.534 1.00 93.56 102 ASP A CA 1
ATOM 842 C C . ASP A 1 102 ? -3.342 -7.680 -18.385 1.00 93.56 102 ASP A C 1
ATOM 844 O O . ASP A 1 102 ? -3.934 -7.264 -19.380 1.00 93.56 102 ASP A O 1
ATOM 848 N N . ASP A 1 103 ? -3.826 -7.542 -17.150 1.00 91.94 103 ASP A N 1
ATOM 849 C CA . ASP A 1 103 ? -5.112 -6.906 -16.869 1.00 91.94 103 ASP A CA 1
ATOM 850 C C . ASP A 1 103 ? -5.054 -5.390 -17.109 1.00 91.94 103 ASP A C 1
ATOM 852 O O . ASP A 1 103 ? -6.039 -4.793 -17.547 1.00 91.94 103 ASP A O 1
ATOM 856 N N . LEU A 1 104 ? -3.896 -4.774 -16.847 1.00 91.56 104 LEU A N 1
ATOM 857 C CA . LEU A 1 104 ? -3.670 -3.343 -17.058 1.00 91.56 104 LEU A CA 1
ATOM 858 C C . LEU A 1 104 ? -3.036 -3.031 -18.420 1.00 91.56 104 LEU A C 1
ATOM 860 O O . LEU A 1 104 ? -3.199 -1.925 -18.931 1.00 91.56 104 LEU A O 1
ATOM 864 N N . GLY A 1 105 ? -2.313 -3.989 -19.009 1.00 93.44 105 GLY A N 1
ATOM 865 C CA . GLY A 1 105 ? -1.489 -3.757 -20.195 1.00 93.44 105 GLY A CA 1
ATOM 866 C C . GLY A 1 105 ? -0.332 -2.792 -19.919 1.00 93.44 105 GLY A C 1
ATOM 867 O O . GLY A 1 105 ? 0.016 -1.993 -20.789 1.00 93.44 105 GLY A O 1
ATOM 868 N N . GLU A 1 106 ? 0.228 -2.821 -18.708 1.00 93.69 106 GLU A N 1
ATOM 869 C CA . GLU A 1 106 ? 1.319 -1.938 -18.293 1.00 93.69 106 GLU A CA 1
ATOM 870 C C . GLU A 1 106 ? 2.254 -2.592 -17.266 1.00 93.69 106 GLU A C 1
ATOM 872 O O . GLU A 1 106 ? 1.999 -3.688 -16.753 1.00 93.69 106 GLU A O 1
ATOM 877 N N . TYR A 1 107 ? 3.348 -1.886 -16.975 1.00 94.31 107 TYR A N 1
ATOM 878 C CA . TYR A 1 107 ? 4.331 -2.260 -15.967 1.00 94.31 107 TYR A CA 1
ATOM 879 C C . TYR A 1 107 ? 4.033 -1.611 -14.617 1.00 94.31 107 TYR A C 1
ATOM 881 O O . TYR A 1 107 ? 3.632 -0.448 -14.537 1.00 94.31 107 TYR A O 1
ATOM 889 N N . LEU A 1 108 ? 4.326 -2.367 -13.566 1.00 93.38 108 LEU A N 1
ATOM 890 C CA . LEU A 1 108 ? 4.425 -1.913 -12.189 1.00 93.38 108 LEU A CA 1
ATOM 891 C C . LEU A 1 108 ? 5.855 -2.097 -11.699 1.00 93.38 108 LEU A C 1
ATOM 893 O O . LEU A 1 108 ? 6.526 -3.060 -12.076 1.00 93.38 108 LEU A O 1
ATOM 897 N N . PHE A 1 109 ? 6.308 -1.195 -10.837 1.00 93.25 109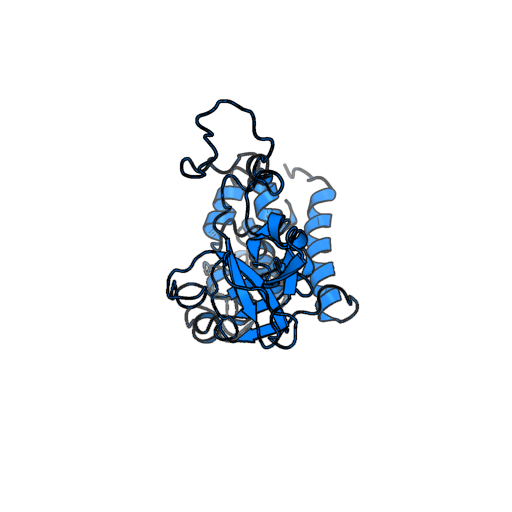 PHE A N 1
ATOM 898 C CA . PHE A 1 109 ? 7.652 -1.243 -10.272 1.00 93.25 109 PHE A CA 1
ATOM 899 C C . PHE A 1 109 ? 7.580 -1.416 -8.762 1.00 93.25 109 PHE A C 1
ATOM 901 O O . PHE A 1 109 ? 7.090 -0.548 -8.047 1.00 93.25 109 PHE A O 1
ATOM 908 N N . ASP A 1 110 ? 8.059 -2.561 -8.293 1.00 91.75 110 ASP A N 1
ATOM 909 C CA . ASP A 1 110 ? 7.923 -3.003 -6.904 1.00 91.75 110 ASP A CA 1
ATOM 910 C C . ASP A 1 110 ? 9.147 -3.856 -6.528 1.00 91.75 110 ASP A C 1
ATOM 912 O O . ASP A 1 110 ? 9.930 -4.250 -7.401 1.00 91.75 110 ASP A O 1
ATOM 916 N N . GLY A 1 111 ? 9.324 -4.154 -5.245 1.00 90.75 111 GLY A N 1
ATOM 917 C CA . GLY A 1 111 ? 10.486 -4.858 -4.713 1.00 90.75 111 GLY A CA 1
ATOM 918 C C . GLY A 1 111 ? 10.731 -6.241 -5.331 1.00 90.75 111 GLY A C 1
ATOM 919 O O . GLY A 1 111 ? 9.825 -6.938 -5.804 1.00 90.75 111 GLY A O 1
ATOM 920 N N . ASP A 1 112 ? 11.993 -6.683 -5.302 1.00 91.06 112 ASP A N 1
ATOM 921 C CA . ASP A 1 112 ? 12.351 -8.040 -5.714 1.00 91.06 112 ASP A CA 1
ATOM 922 C C . ASP A 1 112 ? 12.008 -9.073 -4.619 1.00 91.06 112 ASP A C 1
ATOM 924 O O . ASP A 1 112 ? 12.808 -9.399 -3.742 1.00 91.06 112 ASP A O 1
ATOM 928 N N . TYR A 1 113 ? 10.825 -9.681 -4.728 1.00 89.69 113 TYR A N 1
ATOM 929 C CA . TYR A 1 113 ? 10.375 -10.790 -3.870 1.00 89.69 113 TYR A CA 1
ATOM 930 C C . TYR A 1 113 ? 10.982 -12.167 -4.243 1.00 89.69 113 TYR A C 1
ATOM 932 O O . TYR A 1 113 ? 10.465 -13.234 -3.884 1.00 89.69 113 TYR A O 1
ATOM 940 N N . GLY A 1 114 ? 12.078 -12.197 -5.000 1.00 88.94 114 GLY A N 1
ATOM 941 C CA . GLY A 1 114 ? 12.767 -13.397 -5.460 1.00 88.94 114 GLY A CA 1
ATOM 942 C C . GLY A 1 114 ? 11.945 -14.206 -6.466 1.00 88.94 114 GLY A C 1
ATOM 943 O O . GLY A 1 114 ? 11.667 -13.757 -7.575 1.00 88.94 114 GLY A O 1
ATOM 944 N N . LYS A 1 115 ? 11.603 -15.451 -6.104 1.00 87.69 115 LYS A N 1
ATOM 945 C CA . LYS A 1 115 ? 10.709 -16.338 -6.890 1.00 87.69 115 LYS A CA 1
ATOM 946 C C . LYS A 1 115 ? 9.252 -16.276 -6.424 1.00 87.69 115 LYS A C 1
ATOM 948 O O . LYS A 1 115 ? 8.440 -17.110 -6.820 1.00 87.69 115 LYS A O 1
ATOM 953 N N . LYS A 1 116 ? 8.968 -15.376 -5.493 1.00 90.19 116 LYS A N 1
ATOM 954 C CA . LYS A 1 116 ? 7.661 -15.172 -4.889 1.00 90.19 116 LYS A CA 1
ATOM 955 C C . LYS A 1 116 ? 7.138 -13.805 -5.317 1.00 90.19 116 LYS A C 1
ATOM 957 O O . LYS A 1 116 ? 7.750 -13.125 -6.129 1.00 90.19 116 LYS A O 1
ATOM 962 N N . THR A 1 117 ? 5.999 -13.446 -4.766 1.00 89.25 117 THR A N 1
ATOM 963 C CA . THR A 1 117 ? 5.258 -12.208 -4.985 1.00 89.25 117 THR A CA 1
ATOM 964 C C . THR A 1 117 ? 4.916 -11.597 -3.618 1.00 89.25 117 THR A C 1
ATOM 966 O O . THR A 1 117 ? 5.083 -12.277 -2.595 1.00 89.25 117 THR A O 1
ATOM 969 N N . TYR A 1 118 ? 4.434 -10.354 -3.566 1.00 91.62 118 TYR A N 1
ATOM 970 C CA . TYR A 1 118 ? 4.126 -9.654 -2.310 1.00 91.62 118 TYR A CA 1
ATOM 971 C C . TYR A 1 118 ? 3.246 -10.475 -1.341 1.00 91.62 118 TYR A C 1
ATOM 973 O O . TYR A 1 118 ? 3.556 -10.623 -0.163 1.00 91.62 118 TYR A O 1
ATOM 981 N N . CYS A 1 119 ? 2.183 -11.110 -1.821 1.00 93.56 119 CYS A N 1
ATOM 982 C CA . CYS A 1 119 ? 1.270 -11.935 -1.031 1.00 93.56 119 CYS A CA 1
ATOM 983 C C . CYS A 1 119 ? 1.802 -13.335 -0.693 1.00 93.56 119 CYS A C 1
ATOM 985 O O . CYS A 1 119 ? 1.141 -14.074 0.041 1.00 93.56 119 CYS A O 1
ATOM 987 N N . THR A 1 120 ? 2.943 -13.755 -1.253 1.00 91.25 120 THR A N 1
ATOM 988 C CA . THR A 1 120 ? 3.501 -15.105 -1.040 1.00 91.25 120 THR A CA 1
ATOM 989 C C . THR A 1 120 ? 4.872 -15.109 -0.365 1.00 91.25 120 THR A C 1
ATOM 991 O O . THR A 1 120 ? 5.293 -16.151 0.162 1.00 91.25 120 THR A O 1
ATOM 994 N N . ILE A 1 121 ? 5.572 -13.968 -0.331 1.00 91.75 121 ILE A N 1
ATOM 995 C CA . ILE A 1 121 ? 6.831 -13.796 0.409 1.00 91.75 121 ILE A CA 1
ATOM 996 C C . ILE A 1 121 ? 6.619 -14.026 1.907 1.00 91.75 121 ILE A C 1
ATOM 998 O O . ILE A 1 121 ? 7.387 -14.787 2.503 1.00 91.75 121 ILE A O 1
ATOM 1002 N N . SER A 1 122 ? 5.506 -13.519 2.449 1.00 90.25 122 SER A N 1
ATOM 1003 C CA . SER A 1 122 ? 5.059 -13.687 3.831 1.00 90.25 122 SER A CA 1
ATOM 1004 C C . SER A 1 122 ? 3.577 -14.076 3.894 1.00 90.25 122 SER A C 1
ATOM 1006 O O . SER A 1 122 ? 2.762 -13.593 3.115 1.00 90.25 122 SER A O 1
ATOM 1008 N N . ASN A 1 123 ? 3.217 -14.928 4.861 1.00 86.56 123 ASN A N 1
ATOM 1009 C CA . ASN A 1 123 ? 1.816 -15.245 5.178 1.00 86.56 123 ASN A CA 1
ATOM 1010 C C . ASN A 1 123 ? 1.171 -14.202 6.108 1.00 86.56 123 ASN A C 1
ATOM 1012 O O . ASN A 1 123 ? 0.059 -14.419 6.587 1.00 86.56 123 ASN A O 1
ATOM 1016 N N . GLU A 1 124 ? 1.879 -13.120 6.415 1.00 89.19 124 GLU A N 1
ATOM 1017 C CA . GLU A 1 124 ? 1.401 -12.039 7.279 1.00 89.19 124 GLU A CA 1
ATOM 1018 C C . GLU A 1 124 ? 0.958 -10.818 6.468 1.00 89.19 124 GLU A C 1
ATOM 1020 O O . GLU A 1 124 ? 0.132 -10.048 6.948 1.00 89.19 124 GLU A O 1
ATOM 1025 N N . ASN A 1 125 ? 1.410 -10.702 5.215 1.00 92.38 125 ASN A N 1
ATOM 1026 C CA . ASN A 1 125 ? 1.029 -9.621 4.313 1.00 92.38 125 ASN A CA 1
ATOM 1027 C C . ASN A 1 125 ? -0.479 -9.677 4.029 1.00 92.38 125 ASN A C 1
ATOM 1029 O O . ASN A 1 125 ? -1.018 -10.705 3.593 1.00 92.38 125 ASN A O 1
ATOM 1033 N N . LEU A 1 126 ? -1.174 -8.574 4.309 1.00 94.62 126 LEU A N 1
ATOM 1034 C CA . LEU A 1 126 ? -2.630 -8.499 4.200 1.00 94.62 126 LEU A CA 1
ATOM 1035 C C . LEU A 1 126 ? -3.069 -7.844 2.896 1.00 94.62 126 LEU A C 1
ATOM 1037 O O . LEU A 1 126 ? -3.997 -8.354 2.262 1.00 94.6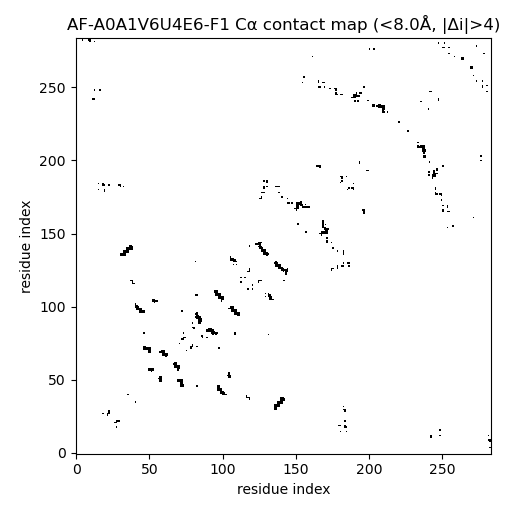2 126 LEU A O 1
ATOM 1041 N N . ALA A 1 127 ? -2.418 -6.759 2.501 1.00 95.56 127 ALA A N 1
ATOM 1042 C CA . ALA A 1 127 ? -2.672 -6.049 1.263 1.00 95.56 127 ALA A CA 1
ATOM 1043 C C . ALA A 1 127 ? -1.523 -5.085 0.954 1.00 95.56 127 ALA A C 1
ATOM 1045 O O . ALA A 1 127 ? -0.648 -4.909 1.792 1.00 95.56 127 ALA A O 1
ATOM 1046 N N . ALA A 1 128 ? -1.531 -4.529 -0.252 1.00 93.50 128 ALA A N 1
ATOM 1047 C CA . ALA A 1 128 ? -0.679 -3.414 -0.633 1.00 93.50 128 ALA A CA 1
ATOM 1048 C C . ALA A 1 128 ? -1.428 -2.501 -1.602 1.00 93.50 128 ALA A C 1
ATOM 1050 O O . ALA A 1 128 ? -2.207 -2.981 -2.441 1.00 93.50 128 ALA A O 1
ATOM 1051 N N . THR A 1 129 ? -1.125 -1.211 -1.521 1.00 93.25 129 THR A N 1
ATOM 1052 C CA . THR A 1 129 ? -1.477 -0.218 -2.528 1.00 93.25 129 THR A CA 1
ATOM 1053 C C . THR A 1 129 ? -0.235 0.131 -3.327 1.00 93.25 129 THR A C 1
ATOM 1055 O O . THR A 1 129 ? 0.769 0.581 -2.784 1.00 93.25 129 THR A O 1
ATOM 1058 N N . GLN A 1 130 ? -0.299 -0.085 -4.635 1.00 89.12 130 GLN A N 1
ATOM 1059 C CA . GLN A 1 130 ? 0.819 0.149 -5.541 1.00 89.12 130 GLN A CA 1
ATOM 1060 C C . GLN A 1 130 ? 0.480 1.352 -6.417 1.00 89.12 130 GLN A C 1
ATOM 1062 O O . GLN A 1 130 ? -0.450 1.289 -7.225 1.00 89.12 130 GLN A O 1
ATOM 1067 N N . ASP A 1 131 ? 1.215 2.448 -6.239 1.00 82.31 131 ASP A N 1
ATOM 1068 C CA . ASP A 1 131 ? 1.087 3.698 -6.998 1.00 82.31 131 ASP A CA 1
ATOM 1069 C C . ASP A 1 131 ? 2.260 3.945 -7.962 1.00 82.31 131 ASP A C 1
ATOM 1071 O O . ASP A 1 131 ? 2.233 4.893 -8.743 1.00 82.31 131 ASP A O 1
ATOM 1075 N N . HIS A 1 132 ? 3.237 3.035 -8.003 1.00 77.75 132 HIS A N 1
ATOM 1076 C CA . HIS A 1 132 ? 4.351 3.021 -8.961 1.00 77.75 132 HIS A CA 1
ATOM 1077 C C . HIS A 1 132 ? 3.954 2.409 -10.317 1.00 77.75 132 HIS A C 1
ATOM 1079 O O . HIS A 1 132 ? 4.657 1.583 -10.903 1.00 77.75 132 HIS A O 1
ATOM 1085 N N . THR A 1 133 ? 2.778 2.798 -10.795 1.00 70.56 133 THR A N 1
ATOM 1086 C CA . THR A 1 133 ? 2.209 2.428 -12.094 1.00 70.56 133 THR A CA 1
ATOM 1087 C C . THR A 1 133 ? 2.199 3.648 -12.997 1.00 70.56 133 THR A C 1
ATOM 1089 O O . THR A 1 133 ? 1.992 4.761 -12.515 1.00 70.56 133 THR A O 1
ATOM 1092 N N . VAL A 1 134 ? 2.318 3.458 -14.307 1.00 68.81 134 VAL A N 1
ATOM 1093 C CA . VAL A 1 134 ? 2.308 4.586 -15.248 1.00 68.81 134 VAL A CA 1
ATOM 1094 C C . VAL A 1 134 ? 0.921 5.231 -15.341 1.00 68.81 134 VAL A C 1
ATOM 1096 O O . VAL A 1 134 ? 0.830 6.454 -15.465 1.00 68.81 134 VAL A O 1
ATOM 1099 N N . SER A 1 135 ? -0.161 4.440 -15.288 1.00 74.56 135 SER A N 1
ATOM 1100 C CA . SER A 1 135 ? -1.510 4.950 -15.565 1.00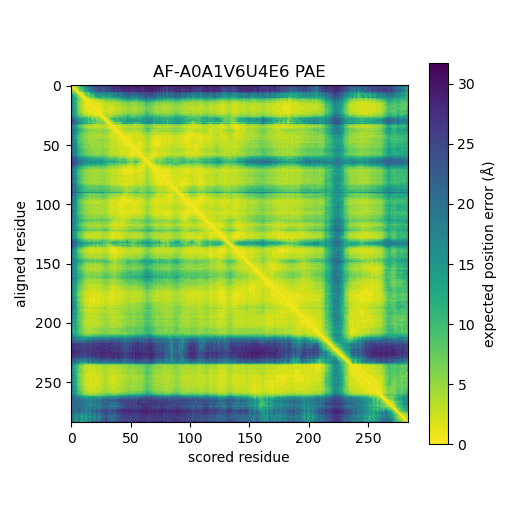 74.56 135 SER A CA 1
ATOM 1101 C C . SER A 1 135 ? -2.558 4.740 -14.470 1.00 74.56 135 SER A C 1
ATOM 1103 O O . SER A 1 135 ? -3.494 5.546 -14.408 1.00 74.56 135 SER A O 1
ATOM 1105 N N . ALA A 1 136 ? -2.442 3.725 -13.602 1.00 77.31 136 ALA A N 1
ATOM 1106 C CA . ALA A 1 136 ? -3.458 3.470 -12.578 1.00 77.31 136 ALA A CA 1
ATOM 1107 C C . ALA A 1 136 ? -2.936 2.789 -11.304 1.00 77.31 136 ALA A C 1
ATOM 1109 O O . ALA A 1 136 ? -2.485 1.648 -11.336 1.00 77.31 136 ALA A O 1
ATOM 1110 N N . SER A 1 137 ? -3.151 3.436 -10.154 1.00 88.69 137 SER A N 1
ATOM 1111 C CA . SER A 1 137 ? -2.908 2.821 -8.849 1.00 88.69 137 SER A CA 1
ATOM 1112 C C . SER A 1 137 ? -3.766 1.569 -8.647 1.00 88.69 137 SER A C 1
ATOM 1114 O O . SER A 1 137 ? -4.935 1.503 -9.055 1.00 88.69 137 SER A O 1
ATOM 1116 N N . THR A 1 138 ? -3.203 0.582 -7.959 1.00 91.75 138 THR A N 1
ATOM 1117 C CA . THR A 1 138 ? -3.877 -0.690 -7.686 1.00 91.75 138 THR A CA 1
ATOM 1118 C C . THR A 1 138 ? -3.926 -0.979 -6.197 1.00 91.75 138 THR A C 1
ATOM 1120 O O . THR A 1 138 ? -3.045 -0.568 -5.448 1.00 91.75 138 THR A O 1
ATOM 1123 N N . ILE A 1 139 ? -4.963 -1.697 -5.773 1.00 94.38 139 ILE A N 1
ATOM 1124 C CA . ILE A 1 139 ? -5.026 -2.323 -4.455 1.00 94.38 139 ILE A CA 1
ATOM 1125 C C . ILE A 1 139 ? -5.009 -3.831 -4.668 1.00 94.38 139 ILE A C 1
ATOM 1127 O O . ILE A 1 139 ? -5.893 -4.388 -5.327 1.00 94.38 139 ILE A O 1
ATOM 1131 N N . THR A 1 140 ? -4.054 -4.505 -4.039 1.00 95.19 140 THR A N 1
ATOM 1132 C CA . THR A 1 140 ? -3.982 -5.964 -4.015 1.00 95.19 140 THR A CA 1
ATOM 1133 C C . THR A 1 140 ? -4.296 -6.479 -2.619 1.00 95.19 140 THR A C 1
ATOM 1135 O O . THR A 1 140 ? -3.511 -6.308 -1.696 1.00 95.19 140 THR A O 1
ATOM 1138 N N . LEU A 1 141 ? -5.426 -7.173 -2.452 1.00 96.25 141 LEU A N 1
ATOM 1139 C CA . LEU A 1 141 ? -5.776 -7.837 -1.193 1.00 96.25 141 LEU A CA 1
ATOM 1140 C C . LEU A 1 141 ? -5.236 -9.270 -1.179 1.00 96.25 141 LEU A C 1
ATOM 1142 O O . LEU A 1 141 ? -5.697 -10.131 -1.936 1.00 96.25 141 LEU A O 1
ATOM 1146 N N . CYS A 1 142 ? -4.308 -9.571 -0.274 1.00 95.75 142 CYS A N 1
ATOM 1147 C CA . CYS A 1 142 ? -3.733 -10.905 -0.154 1.00 95.75 142 CYS A CA 1
ATOM 1148 C C . CYS A 1 142 ? -4.742 -11.909 0.427 1.00 95.75 142 CYS A C 1
ATOM 1150 O O . CYS A 1 142 ? -5.597 -11.540 1.238 1.00 95.75 142 CYS A O 1
ATOM 1152 N N . PRO A 1 143 ? -4.649 -13.215 0.096 1.00 94.44 143 PRO A N 1
ATOM 1153 C CA . PRO A 1 143 ? -5.595 -14.231 0.571 1.00 94.44 143 PRO A CA 1
ATOM 1154 C C . PRO A 1 143 ? -5.770 -14.291 2.097 1.00 94.44 143 PRO A C 1
ATOM 1156 O O . PRO A 1 143 ? -6.810 -14.744 2.586 1.00 94.44 143 PRO A O 1
ATOM 1159 N N . VAL A 1 144 ? -4.751 -13.865 2.847 1.00 92.62 144 VAL A N 1
ATOM 1160 C CA . VAL A 1 144 ? -4.748 -13.846 4.311 1.00 92.62 144 VAL A CA 1
ATOM 1161 C C . VAL A 1 144 ? -5.725 -12.805 4.864 1.00 92.62 144 VAL A C 1
ATOM 1163 O O . VAL A 1 144 ? -6.410 -13.115 5.839 1.00 92.62 144 VAL A O 1
ATOM 1166 N N . SER A 1 145 ? -5.910 -11.648 4.213 1.00 93.12 145 SER A N 1
ATOM 1167 C CA . SER A 1 145 ? -6.870 -10.610 4.643 1.00 93.12 145 SER A CA 1
ATOM 1168 C C . SER A 1 145 ? -8.299 -11.153 4.802 1.00 93.12 145 SER A C 1
ATOM 1170 O O . SER A 1 145 ? -8.995 -10.874 5.781 1.00 93.12 145 SER A O 1
ATOM 1172 N N . PHE A 1 146 ? -8.716 -12.045 3.902 1.00 91.00 146 PHE A N 1
ATOM 1173 C CA . PHE A 1 146 ? -10.043 -12.666 3.926 1.00 91.00 146 PHE A CA 1
ATOM 1174 C C . PHE A 1 146 ? -10.183 -13.771 4.980 1.00 91.00 146 PHE A C 1
ATOM 1176 O O . PHE A 1 146 ? -11.289 -14.046 5.465 1.00 91.00 146 PHE A O 1
ATOM 1183 N N . LYS A 1 147 ? -9.072 -14.433 5.319 1.00 89.44 147 LYS A N 1
ATOM 1184 C CA . LYS A 1 147 ? -9.035 -15.623 6.183 1.00 89.44 147 LYS A CA 1
ATOM 1185 C C . LYS A 1 147 ? -8.606 -15.319 7.614 1.00 89.44 147 LYS A C 1
ATOM 1187 O O . LYS A 1 147 ? -8.793 -16.180 8.470 1.00 89.44 147 LYS A O 1
ATOM 1192 N N . ASN A 1 148 ? -8.090 -14.123 7.889 1.00 85.50 148 ASN A N 1
ATOM 1193 C CA . ASN A 1 148 ? -7.631 -13.724 9.211 1.00 85.50 148 ASN A CA 1
ATOM 1194 C C . ASN A 1 148 ? -8.771 -13.831 10.243 1.00 85.50 148 ASN A C 1
ATOM 1196 O O . ASN A 1 148 ? -9.735 -13.057 10.249 1.00 85.50 148 ASN A O 1
ATOM 1200 N N . THR A 1 149 ? -8.685 -14.831 11.121 1.00 84.81 149 THR A N 1
ATOM 120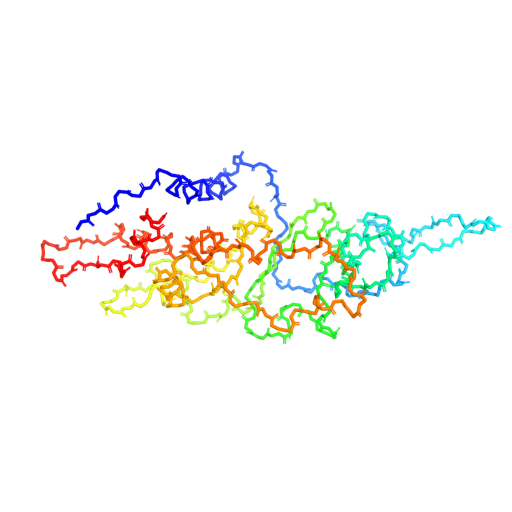1 C CA . THR A 1 149 ? -9.678 -15.082 12.174 1.00 84.81 149 THR A CA 1
ATOM 1202 C C . THR A 1 149 ? -9.468 -14.223 13.416 1.00 84.81 149 THR A C 1
ATOM 1204 O O . THR A 1 149 ? -10.361 -14.176 14.261 1.00 84.81 149 THR A O 1
ATOM 1207 N N . ALA A 1 150 ? -8.322 -13.547 13.549 1.00 84.88 150 ALA A N 1
ATOM 1208 C CA . ALA A 1 150 ? -8.099 -12.601 14.637 1.00 84.88 150 ALA A CA 1
ATOM 1209 C C . ALA A 1 150 ? -9.003 -11.365 14.475 1.00 84.88 150 ALA A C 1
ATOM 1211 O O . ALA A 1 150 ? -9.629 -10.922 15.447 1.00 84.88 150 ALA A O 1
ATOM 1212 N N . ALA A 1 151 ? -9.154 -10.883 13.238 1.00 87.38 151 ALA A N 1
ATOM 1213 C CA . ALA A 1 151 ? -10.077 -9.813 12.877 1.00 87.38 151 ALA A CA 1
ATOM 1214 C C . ALA A 1 151 ? -11.550 -10.255 12.983 1.00 87.38 151 ALA A C 1
ATOM 1216 O O . ALA A 1 151 ? -11.909 -11.420 12.778 1.00 87.38 151 ALA A O 1
ATOM 1217 N N . SER A 1 152 ? -12.436 -9.314 13.314 1.00 90.62 152 SER A N 1
ATOM 1218 C CA . SER A 1 152 ? -13.882 -9.553 13.312 1.00 90.62 152 SER A CA 1
ATOM 1219 C C . SER A 1 152 ? -14.382 -9.793 11.885 1.00 90.62 152 SER A C 1
ATOM 1221 O O . SER A 1 152 ? -13.967 -9.117 10.952 1.00 90.62 152 SER A O 1
ATOM 1223 N N . ALA A 1 153 ? -15.328 -10.713 11.684 1.00 90.31 153 ALA A N 1
ATOM 1224 C CA . ALA A 1 153 ? -15.891 -10.951 10.349 1.00 90.31 153 ALA A CA 1
ATOM 1225 C C . ALA A 1 153 ? -16.614 -9.715 9.775 1.00 90.31 153 ALA A C 1
ATOM 1227 O O . ALA A 1 153 ? -16.674 -9.542 8.563 1.00 90.31 153 ALA A O 1
ATOM 1228 N N . LYS A 1 154 ? -17.166 -8.861 10.646 1.00 92.12 154 LYS A N 1
ATOM 1229 C CA . LYS A 1 154 ? -17.863 -7.619 10.287 1.00 92.12 154 LYS A CA 1
ATOM 1230 C C . LYS A 1 154 ? -17.755 -6.574 11.394 1.00 92.12 154 LYS A C 1
ATOM 1232 O O . LYS A 1 154 ? -17.512 -6.923 12.557 1.00 92.12 154 LYS A O 1
ATOM 1237 N N . LEU A 1 155 ? -17.997 -5.312 11.047 1.00 91.38 155 LEU A N 1
ATOM 1238 C CA . LEU A 1 155 ? -18.125 -4.230 12.020 1.00 91.38 155 LEU A CA 1
ATOM 1239 C C . LEU A 1 155 ? -19.335 -4.509 12.928 1.00 91.38 155 LEU A C 1
ATOM 1241 O O . LEU A 1 155 ? -20.368 -4.996 12.465 1.00 91.38 155 LEU A O 1
ATOM 1245 N N . GLY A 1 156 ? -19.179 -4.317 14.238 1.00 89.19 156 GLY A N 1
ATOM 1246 C CA . GLY A 1 156 ? -20.184 -4.712 15.231 1.00 89.19 156 GLY A CA 1
ATOM 1247 C C . GLY A 1 156 ? -20.295 -6.219 15.489 1.00 89.19 156 GLY A C 1
ATOM 1248 O O . GLY A 1 156 ? -21.144 -6.643 16.268 1.00 89.19 156 GLY A O 1
ATOM 1249 N N . GLY A 1 157 ? -19.465 -7.054 14.851 1.00 88.81 157 GLY A N 1
ATOM 1250 C CA . GLY A 1 157 ? -19.496 -8.511 15.024 1.00 88.81 157 GLY A CA 1
ATOM 1251 C C . GLY A 1 157 ? -19.011 -8.991 16.396 1.00 88.81 157 GLY A C 1
ATOM 1252 O O . GLY A 1 157 ? -19.395 -10.073 16.836 1.00 88.81 157 GLY A O 1
ATOM 1253 N N . LYS A 1 158 ? -18.202 -8.182 17.087 1.00 86.38 158 LYS A N 1
ATOM 1254 C CA . LYS A 1 158 ? -17.740 -8.441 18.452 1.00 86.38 158 LYS A CA 1
ATOM 1255 C C . LYS A 1 158 ? -18.266 -7.342 19.359 1.00 86.38 158 LYS A C 1
ATOM 1257 O O . LYS A 1 158 ? -18.096 -6.165 19.063 1.00 86.38 158 LYS A O 1
ATOM 1262 N N . LYS A 1 159 ? -18.890 -7.725 20.474 1.00 82.50 159 LYS A N 1
ATOM 1263 C CA . LYS A 1 159 ? -19.302 -6.760 21.493 1.00 82.50 159 LYS A CA 1
ATOM 1264 C C . LYS A 1 159 ? -18.065 -6.336 22.282 1.00 82.50 159 LYS A C 1
ATOM 1266 O O . LYS A 1 159 ? -17.431 -7.206 22.883 1.00 82.50 159 LYS A O 1
ATOM 1271 N N . PRO A 1 160 ? -17.729 -5.043 22.316 1.00 81.69 160 PRO A N 1
ATOM 1272 C CA . PRO A 1 160 ? -16.594 -4.599 23.094 1.00 81.69 160 PRO A CA 1
ATOM 1273 C C . PRO A 1 160 ? -16.813 -4.886 24.602 1.00 81.69 160 PRO A C 1
ATOM 1275 O O . PRO A 1 160 ? -17.936 -4.781 25.106 1.00 81.69 160 PRO A O 1
ATOM 1278 N N . THR A 1 161 ? -15.755 -5.260 25.334 1.00 76.44 161 THR A N 1
ATOM 1279 C CA . THR A 1 161 ? -15.732 -5.360 26.812 1.00 76.44 161 THR A CA 1
ATOM 1280 C C . THR A 1 161 ? -14.657 -4.463 27.437 1.00 76.44 161 THR A C 1
ATOM 1282 O O . THR A 1 161 ? -13.691 -4.105 26.770 1.00 76.44 161 THR A O 1
ATOM 1285 N N . LYS A 1 162 ? -14.782 -4.114 28.727 1.00 72.88 162 LYS A N 1
ATOM 1286 C CA . LYS A 1 162 ? -13.769 -3.308 29.438 1.00 72.88 162 LYS A CA 1
ATOM 1287 C C . LYS A 1 162 ? -12.364 -3.906 29.260 1.00 72.88 162 LYS A C 1
ATOM 1289 O O . LYS A 1 162 ? -12.184 -5.099 29.487 1.00 72.88 162 LYS A O 1
ATOM 1294 N N . GLY A 1 163 ? -11.394 -3.067 28.889 1.00 74.12 163 GLY A N 1
ATOM 1295 C CA . GLY A 1 163 ? -9.996 -3.461 28.672 1.00 74.12 163 GLY A CA 1
ATOM 1296 C C . GLY A 1 163 ? -9.721 -4.159 27.335 1.00 74.12 163 GLY A C 1
ATOM 1297 O O . GLY A 1 163 ? -8.597 -4.590 27.102 1.00 74.12 163 GLY A O 1
ATOM 1298 N N . LEU A 1 164 ? -10.719 -4.291 26.457 1.00 78.94 164 LEU A N 1
ATOM 1299 C CA . LEU A 1 164 ? -10.517 -4.831 25.117 1.00 78.94 164 LEU A CA 1
ATOM 1300 C C . LEU A 1 164 ? -9.865 -3.775 24.210 1.00 78.94 164 LEU A C 1
ATOM 1302 O O . LEU A 1 164 ? -10.415 -2.687 24.050 1.00 78.94 164 LEU A O 1
ATOM 1306 N N . SER A 1 165 ? -8.728 -4.121 23.599 1.00 82.25 165 SER A N 1
ATOM 1307 C CA . SER A 1 165 ? -8.066 -3.292 22.577 1.00 82.25 165 SER A CA 1
ATOM 1308 C C . SER A 1 165 ? -8.961 -3.101 21.345 1.00 82.25 165 SER A C 1
ATOM 1310 O O . SER A 1 165 ? -9.681 -4.024 20.944 1.00 82.25 165 SER A O 1
ATOM 1312 N N . VAL A 1 166 ? -8.880 -1.919 20.721 1.00 83.75 166 VAL A N 1
ATOM 1313 C CA . VAL A 1 166 ? -9.591 -1.592 19.472 1.00 83.75 166 VAL A CA 1
ATOM 1314 C C . VAL A 1 166 ? -9.212 -2.549 18.332 1.00 83.75 166 VAL A C 1
ATOM 1316 O O . VAL A 1 166 ? -10.074 -2.967 17.559 1.00 83.75 166 VAL A O 1
ATOM 1319 N N . GLU A 1 167 ? -7.972 -3.038 18.316 1.00 86.31 167 GLU A N 1
ATOM 1320 C CA . GLU A 1 167 ? -7.472 -4.021 17.344 1.00 86.31 167 GLU A CA 1
ATOM 1321 C C . GLU A 1 167 ? -8.316 -5.299 17.322 1.00 86.31 167 GLU A C 1
ATOM 1323 O O . GLU A 1 167 ? -8.514 -5.941 16.291 1.00 86.31 167 GLU A O 1
ATOM 1328 N N . LYS A 1 168 ? -8.862 -5.696 18.479 1.00 87.19 168 LYS A N 1
ATOM 1329 C CA . LYS A 1 168 ? -9.625 -6.943 18.596 1.00 87.19 168 LYS A CA 1
ATOM 1330 C C . LYS A 1 168 ? -11.026 -6.838 18.010 1.00 87.19 168 LYS A C 1
ATOM 1332 O O . LYS A 1 168 ? -11.644 -7.886 17.793 1.00 87.19 168 LYS A O 1
ATOM 1337 N N . ILE A 1 169 ? -11.529 -5.627 17.771 1.00 88.44 169 ILE A N 1
ATOM 1338 C CA . ILE A 1 169 ? -12.887 -5.360 17.275 1.00 88.44 169 ILE A CA 1
ATOM 1339 C C . ILE A 1 169 ? -12.918 -4.831 15.838 1.00 88.44 169 ILE A C 1
ATOM 1341 O O . ILE A 1 169 ? -14.016 -4.662 15.295 1.00 88.44 169 ILE A O 1
ATOM 1345 N N . VAL A 1 170 ? -11.752 -4.636 15.214 1.00 91.81 170 VAL A N 1
ATOM 1346 C CA . VAL A 1 170 ? -11.649 -4.245 13.807 1.00 91.81 170 VAL A CA 1
ATOM 1347 C C . VAL A 1 170 ? -12.141 -5.353 12.876 1.00 91.81 170 VAL A C 1
ATOM 1349 O O . VAL A 1 170 ? -11.867 -6.539 13.109 1.00 91.81 170 VAL A O 1
ATOM 1352 N N . PRO A 1 171 ? -12.952 -5.003 11.859 1.00 94.19 171 PRO A N 1
ATOM 1353 C CA . PRO A 1 171 ? -13.426 -5.959 10.872 1.00 94.19 171 PRO A CA 1
ATOM 1354 C C . PRO A 1 171 ? -12.329 -6.356 9.881 1.00 94.19 171 PRO A C 1
ATOM 1356 O O . PRO A 1 171 ? -11.407 -5.591 9.641 1.00 94.19 171 PRO A O 1
ATOM 1359 N N . ARG A 1 172 ? -12.478 -7.503 9.209 1.00 92.81 172 ARG A N 1
ATOM 1360 C CA . ARG A 1 172 ? -11.600 -7.906 8.090 1.00 92.81 172 ARG A CA 1
ATOM 1361 C C . ARG A 1 172 ? -11.568 -6.886 6.953 1.00 92.81 172 ARG A C 1
ATOM 1363 O O . ARG A 1 172 ? -10.543 -6.721 6.312 1.00 92.81 172 ARG A O 1
ATOM 1370 N N . SER A 1 173 ? -12.674 -6.172 6.731 1.00 94.19 173 SER A N 1
ATOM 1371 C CA . SER A 1 173 ? -12.722 -5.058 5.778 1.00 94.19 173 SER A CA 1
ATOM 1372 C C . SER A 1 173 ? -11.846 -3.869 6.189 1.00 94.19 173 SER A C 1
ATOM 1374 O O . SER A 1 173 ? -11.697 -2.950 5.397 1.00 94.19 173 SER A O 1
ATOM 1376 N N . GLY A 1 174 ? -11.297 -3.872 7.409 1.00 95.31 174 GLY A N 1
ATOM 1377 C CA . GLY A 1 174 ? -10.369 -2.860 7.899 1.00 95.31 174 GLY A CA 1
ATOM 1378 C C . GLY A 1 174 ? -9.105 -2.773 7.053 1.00 95.31 174 GLY A C 1
ATOM 1379 O O . GLY A 1 174 ? -8.706 -1.666 6.741 1.00 95.31 174 GLY A O 1
ATOM 1380 N N . THR A 1 175 ? -8.572 -3.906 6.577 1.00 95.81 175 THR A N 1
ATOM 1381 C CA . THR A 1 175 ? -7.439 -3.917 5.636 1.00 95.81 175 THR A CA 1
ATOM 1382 C C . THR A 1 175 ? -7.774 -3.139 4.368 1.00 95.81 175 THR A C 1
ATOM 1384 O O . THR A 1 175 ? -7.078 -2.204 4.025 1.00 95.81 175 THR A O 1
ATOM 1387 N N . PHE A 1 176 ? -8.890 -3.447 3.701 1.00 95.69 176 PHE A N 1
ATOM 1388 C CA . PHE A 1 176 ? -9.279 -2.684 2.511 1.00 95.69 176 PHE A CA 1
ATOM 1389 C C . PHE A 1 176 ? -9.511 -1.199 2.825 1.00 95.69 176 PHE A C 1
ATOM 1391 O O . PHE A 1 176 ? -9.157 -0.343 2.029 1.00 95.69 176 PHE A O 1
ATOM 1398 N N . TYR A 1 177 ? -10.094 -0.887 3.984 1.00 95.94 177 TYR A N 1
ATOM 1399 C CA . TYR A 1 177 ? 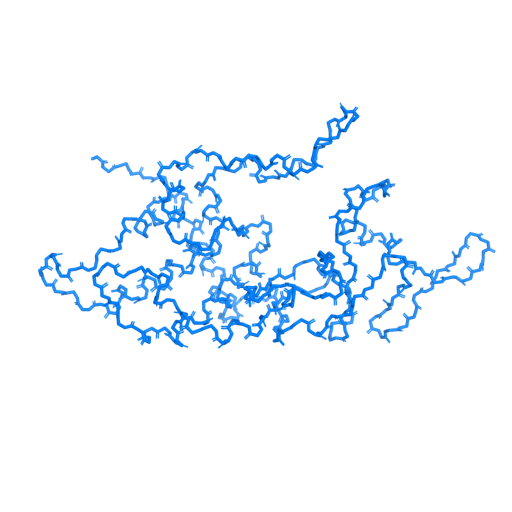-10.304 0.499 4.395 1.00 95.94 177 TYR A CA 1
ATOM 1400 C C . TYR A 1 177 ? -8.991 1.251 4.641 1.00 95.94 177 TYR A C 1
ATOM 1402 O O . TYR A 1 177 ? -8.923 2.422 4.301 1.00 95.94 177 TYR A O 1
ATOM 1410 N N . HIS A 1 178 ? -7.975 0.585 5.186 1.00 96.75 178 HIS A N 1
ATOM 1411 C CA . HIS A 1 178 ? -6.612 1.096 5.323 1.00 96.75 178 HIS A CA 1
ATOM 1412 C C . HIS A 1 178 ? -6.014 1.414 3.940 1.00 96.75 178 HIS A C 1
ATOM 1414 O O . HIS A 1 178 ? -5.658 2.560 3.686 1.00 96.75 178 HIS A O 1
ATOM 1420 N N . GLU A 1 179 ? -6.056 0.463 3.000 1.00 96.31 179 GLU A N 1
ATOM 1421 C CA . GLU A 1 179 ? -5.537 0.658 1.632 1.00 96.31 179 GLU A CA 1
ATOM 1422 C C . GLU A 1 179 ? -6.218 1.806 0.871 1.00 96.31 179 GLU A C 1
ATOM 1424 O O . GLU A 1 179 ? -5.625 2.450 0.009 1.00 96.31 179 GLU A O 1
ATOM 1429 N N . LEU A 1 180 ? -7.478 2.115 1.190 1.00 94.94 180 LEU A N 1
ATOM 1430 C CA . LEU A 1 180 ? -8.154 3.260 0.581 1.00 94.94 180 LEU A CA 1
ATOM 1431 C C . LEU A 1 180 ? -7.489 4.597 0.923 1.00 94.94 180 LEU A C 1
ATOM 1433 O O . LEU A 1 180 ? -7.584 5.517 0.114 1.00 94.94 180 LEU A O 1
ATOM 1437 N N . PHE A 1 181 ? -6.836 4.732 2.080 1.00 95.19 181 PHE A N 1
ATOM 1438 C CA . PHE A 1 181 ? -6.105 5.958 2.405 1.00 95.19 181 PHE A CA 1
ATOM 1439 C C . PHE A 1 181 ? -4.891 6.104 1.499 1.00 95.19 181 PHE A C 1
ATOM 1441 O O . PHE A 1 181 ? -4.769 7.143 0.853 1.00 95.19 181 PHE A O 1
ATOM 1448 N N . HIS A 1 182 ? -4.079 5.054 1.371 1.00 94.94 182 HIS A N 1
ATOM 1449 C CA . HIS A 1 182 ? -2.964 5.017 0.427 1.00 94.94 182 HIS A CA 1
ATOM 1450 C C . HIS A 1 182 ? -3.400 5.365 -0.993 1.00 94.94 182 HIS A C 1
ATOM 1452 O O . HIS A 1 182 ? -2.837 6.247 -1.634 1.00 94.94 182 HIS A O 1
ATOM 1458 N N . LEU A 1 183 ? -4.481 4.747 -1.467 1.00 92.81 183 LEU A N 1
ATOM 1459 C CA . LEU A 1 183 ? -4.979 4.980 -2.817 1.00 92.81 183 LEU A CA 1
ATOM 1460 C C . LEU A 1 183 ? -5.427 6.431 -3.041 1.00 92.81 183 LEU A C 1
ATOM 1462 O O . LEU A 1 183 ? -5.181 7.023 -4.094 1.00 92.81 183 LEU A O 1
ATOM 1466 N N . VAL A 1 184 ? -6.179 6.985 -2.092 1.00 92.06 184 VAL A N 1
ATOM 1467 C CA . VAL A 1 184 ? -6.822 8.293 -2.261 1.00 92.06 184 VAL A CA 1
ATOM 1468 C C . VAL A 1 184 ? -5.830 9.431 -2.040 1.00 92.06 184 VAL A C 1
ATOM 1470 O O . VAL A 1 184 ? -5.923 10.458 -2.715 1.00 92.06 184 VAL A O 1
ATOM 1473 N N . LEU A 1 185 ? -4.894 9.255 -1.111 1.00 90.88 185 LEU A N 1
ATOM 1474 C CA . LEU A 1 185 ? -3.990 10.305 -0.646 1.00 90.88 185 LEU A CA 1
ATOM 1475 C C . LEU A 1 185 ? -2.570 10.172 -1.218 1.00 90.88 185 LEU A C 1
ATOM 1477 O O . LEU A 1 185 ? -1.860 11.176 -1.266 1.00 90.88 185 LEU A O 1
ATOM 1481 N N . GLY A 1 186 ? -2.206 8.983 -1.708 1.00 90.12 186 GLY A N 1
ATOM 1482 C CA . GLY A 1 186 ? -0.880 8.620 -2.213 1.00 90.12 186 GLY A CA 1
ATOM 1483 C C . GLY A 1 186 ? 0.018 8.037 -1.120 1.00 90.12 186 GLY A C 1
ATOM 1484 O O . GLY A 1 186 ? -0.025 8.506 0.022 1.00 90.12 186 GLY A O 1
ATOM 1485 N N . ASN A 1 187 ? 0.864 7.060 -1.473 1.00 88.62 187 ASN A N 1
ATOM 1486 C CA . ASN A 1 187 ? 1.761 6.387 -0.521 1.00 88.62 187 ASN A CA 1
ATOM 1487 C C . ASN A 1 187 ? 2.732 7.369 0.150 1.00 88.62 187 ASN A C 1
ATOM 1489 O O . ASN A 1 187 ? 2.939 7.300 1.355 1.00 88.62 187 ASN A O 1
ATOM 1493 N N . ALA A 1 188 ? 3.209 8.373 -0.593 1.00 86.31 188 ALA A N 1
ATOM 1494 C CA . ALA A 1 188 ? 4.102 9.424 -0.091 1.00 86.31 188 ALA A CA 1
ATOM 1495 C C . ALA A 1 188 ? 3.509 10.315 1.023 1.00 86.31 188 ALA A C 1
ATOM 1497 O O . ALA A 1 188 ? 4.187 11.189 1.538 1.00 86.31 188 ALA A O 1
ATOM 1498 N N . ARG A 1 189 ? 2.217 10.172 1.345 1.00 87.56 189 ARG A N 1
ATOM 1499 C CA . ARG A 1 189 ? 1.533 10.926 2.415 1.00 87.56 189 ARG A CA 1
ATOM 1500 C C . ARG A 1 189 ? 0.780 10.021 3.381 1.00 87.56 189 ARG A C 1
ATOM 1502 O O . ARG A 1 189 ? -0.115 10.478 4.106 1.00 87.56 189 ARG A O 1
ATOM 1509 N N . THR A 1 190 ? 1.042 8.720 3.280 1.00 91.38 190 THR A N 1
ATOM 1510 C CA . THR A 1 190 ? 0.356 7.679 4.029 1.00 91.38 190 THR A CA 1
ATOM 1511 C C . THR A 1 190 ? 1.346 6.613 4.494 1.00 91.38 190 THR A C 1
ATOM 1513 O O . THR A 1 190 ? 1.513 5.590 3.846 1.00 91.38 190 THR A O 1
ATOM 1516 N N . TYR A 1 191 ? 2.032 6.856 5.607 1.00 90.38 191 TYR A N 1
ATOM 1517 C CA . TYR A 1 191 ? 3.137 6.018 6.075 1.00 90.38 191 TYR A CA 1
ATOM 1518 C C . TYR A 1 191 ? 2.691 4.851 6.959 1.00 90.38 191 TYR A C 1
ATOM 1520 O O . TYR A 1 191 ? 2.047 5.043 7.995 1.00 90.38 191 TYR A O 1
ATOM 1528 N N . ASP A 1 192 ? 3.168 3.649 6.643 1.00 90.25 192 ASP A N 1
ATOM 1529 C CA . ASP A 1 192 ? 2.954 2.433 7.439 1.00 90.25 192 ASP A CA 1
ATOM 1530 C C . ASP A 1 192 ? 3.936 2.285 8.610 1.00 90.25 192 ASP A C 1
ATOM 1532 O O . ASP A 1 192 ? 4.576 1.252 8.810 1.00 90.25 192 ASP A O 1
ATOM 1536 N N . ILE A 1 193 ? 4.044 3.318 9.447 1.00 89.94 193 ILE A N 1
ATOM 1537 C CA . ILE A 1 193 ? 4.999 3.318 10.569 1.00 89.94 193 ILE A CA 1
ATOM 1538 C C . ILE A 1 193 ? 4.700 2.260 11.645 1.00 89.94 193 ILE A C 1
ATOM 1540 O O . ILE A 1 193 ? 5.583 1.859 12.400 1.00 89.94 193 ILE A O 1
ATOM 1544 N N . THR A 1 194 ? 3.438 1.844 11.785 1.00 90.88 194 THR A N 1
ATOM 1545 C CA . THR A 1 194 ? 3.017 0.788 12.713 1.00 90.88 194 THR A CA 1
ATOM 1546 C C . THR A 1 194 ? 1.569 0.371 12.469 1.00 90.88 194 THR A C 1
ATOM 1548 O O . THR A 1 194 ? 0.694 1.206 12.226 1.00 90.88 194 THR A O 1
ATOM 1551 N N . TYR A 1 195 ? 1.306 -0.921 12.663 1.00 91.19 195 TYR A N 1
ATOM 1552 C CA . TYR A 1 195 ? -0.027 -1.531 12.641 1.00 91.19 195 TYR A CA 1
ATOM 1553 C C . TYR A 1 195 ? -0.581 -1.809 14.044 1.00 91.19 195 TYR A C 1
ATOM 1555 O O . TYR A 1 195 ? -1.607 -2.470 14.195 1.00 91.19 195 TYR A O 1
ATOM 1563 N N . PHE A 1 196 ? 0.121 -1.381 15.096 1.00 90.75 196 PHE A N 1
ATOM 1564 C CA . PHE A 1 196 ? -0.208 -1.736 16.471 1.00 90.75 196 PHE A CA 1
ATOM 1565 C C . PHE A 1 196 ? -0.673 -0.516 17.257 1.00 90.75 196 PHE A C 1
ATOM 1567 O O . PHE A 1 196 ? 0.015 0.499 17.368 1.00 90.75 196 PHE A O 1
ATOM 1574 N N . TRP A 1 197 ? -1.843 -0.640 17.878 1.00 87.62 197 TRP A N 1
ATOM 1575 C CA . TRP A 1 197 ? -2.447 0.414 18.681 1.00 87.62 197 TRP A CA 1
ATOM 1576 C C . TRP A 1 197 ? -1.544 0.827 19.844 1.00 87.62 197 TRP A C 1
ATOM 1578 O O . TRP A 1 197 ? -1.378 2.014 20.103 1.00 87.62 197 TRP A O 1
ATOM 1588 N N . ASN A 1 198 ? -0.933 -0.134 20.543 1.00 88.19 198 ASN A N 1
ATOM 1589 C CA . ASN A 1 198 ? -0.061 0.181 21.675 1.00 88.19 198 ASN A CA 1
ATOM 1590 C C . ASN A 1 198 ? 1.204 0.939 21.247 1.00 88.19 198 ASN A C 1
ATOM 1592 O O . ASN A 1 198 ? 1.622 1.831 21.974 1.00 88.19 198 ASN A O 1
ATOM 1596 N N . GLN A 1 199 ? 1.765 0.641 20.072 1.00 90.31 199 GLN A N 1
ATOM 1597 C CA . GLN A 1 199 ? 2.927 1.369 19.554 1.00 90.31 199 GLN A CA 1
ATOM 1598 C C . GLN A 1 199 ? 2.561 2.806 19.179 1.00 90.31 199 GLN A C 1
ATOM 1600 O O . GLN A 1 199 ? 3.272 3.726 19.568 1.00 90.31 199 GLN A O 1
ATOM 1605 N N . GLN A 1 200 ? 1.399 3.032 18.546 1.00 89.19 200 GLN A N 1
ATOM 1606 C CA . GLN A 1 200 ? 0.912 4.401 18.337 1.00 89.19 200 GLN A CA 1
ATOM 1607 C C . GLN A 1 200 ? 0.783 5.149 19.673 1.00 89.19 200 GLN A C 1
ATOM 1609 O O . GLN A 1 200 ? 1.200 6.294 19.787 1.00 89.19 200 GLN A O 1
ATOM 1614 N N . GLN A 1 201 ? 0.273 4.502 20.725 1.00 86.50 201 GLN A N 1
ATOM 1615 C CA . GLN A 1 201 ? 0.192 5.119 22.054 1.00 86.50 201 GLN A CA 1
ATOM 1616 C C . GLN A 1 201 ? 1.558 5.404 22.696 1.00 86.50 201 GLN A C 1
ATOM 1618 O O . GLN A 1 201 ? 1.649 6.309 23.522 1.00 86.50 201 GLN A O 1
ATOM 1623 N N . GLU A 1 202 ? 2.591 4.624 22.385 1.00 89.75 202 GLU A N 1
ATOM 1624 C CA . GLU A 1 202 ? 3.964 4.861 22.845 1.00 89.75 202 GLU A CA 1
ATOM 1625 C C . GLU A 1 202 ? 4.564 6.074 22.129 1.00 89.75 202 GLU A C 1
ATOM 1627 O O . GLU A 1 202 ? 5.015 7.003 22.792 1.00 89.75 202 GLU A O 1
ATOM 1632 N N . PHE A 1 203 ? 4.448 6.138 20.804 1.00 89.12 203 PHE A N 1
ATOM 1633 C CA . PHE A 1 203 ? 4.868 7.285 19.992 1.00 89.12 203 PHE A CA 1
ATOM 1634 C C . PHE A 1 203 ? 4.191 8.595 20.427 1.00 89.12 203 PHE A C 1
ATOM 1636 O O . PHE A 1 203 ? 4.833 9.637 20.523 1.00 89.12 203 PHE A O 1
ATOM 1643 N N . LEU A 1 204 ? 2.905 8.548 20.792 1.00 85.69 204 LEU A N 1
ATOM 1644 C CA . LEU A 1 204 ? 2.179 9.719 21.298 1.00 85.69 204 LEU A CA 1
ATOM 1645 C C . LEU A 1 204 ? 2.614 10.190 22.697 1.00 85.69 204 LEU A C 1
ATOM 1647 O O . LEU A 1 204 ? 2.225 11.284 23.111 1.00 85.69 204 LEU A O 1
ATOM 1651 N N . GLN A 1 205 ? 3.411 9.411 23.435 1.00 87.50 205 GLN A N 1
ATOM 1652 C CA . GLN A 1 205 ? 4.015 9.868 24.696 1.00 87.50 205 GLN A CA 1
ATOM 1653 C C . GLN A 1 205 ? 5.227 10.775 24.459 1.00 87.50 205 GLN A C 1
ATOM 1655 O O . GLN A 1 205 ? 5.557 11.581 25.331 1.00 87.50 205 GLN A O 1
ATOM 1660 N N . THR A 1 206 ? 5.844 10.676 23.281 1.00 89.56 206 THR A N 1
ATOM 1661 C CA . THR A 1 206 ? 7.001 11.459 22.832 1.00 89.56 206 THR A CA 1
ATOM 1662 C C . THR A 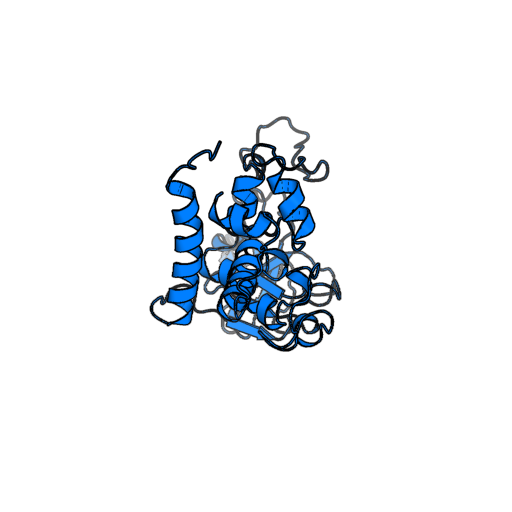1 206 ? 6.732 12.049 21.440 1.00 89.56 206 THR A C 1
ATOM 1664 O O . THR A 1 206 ? 7.435 11.736 20.484 1.00 89.56 206 THR A O 1
ATOM 1667 N N . PRO A 1 207 ? 5.688 12.885 21.288 1.00 87.38 207 PRO A N 1
ATOM 1668 C CA . PRO A 1 207 ? 5.170 13.288 19.979 1.00 87.38 207 PRO A CA 1
ATOM 1669 C C . PRO A 1 207 ? 6.156 14.116 19.145 1.00 87.38 207 PRO A C 1
ATOM 1671 O O . PRO A 1 207 ? 6.066 14.083 17.923 1.00 87.38 207 PRO A O 1
ATOM 1674 N N . ASP A 1 208 ? 7.061 14.844 19.806 1.00 91.00 208 ASP A N 1
ATOM 1675 C CA . ASP A 1 208 ? 8.059 15.719 19.179 1.00 91.00 208 ASP A CA 1
ATOM 1676 C C . ASP A 1 208 ? 9.403 14.998 18.923 1.00 91.00 208 ASP A C 1
ATOM 1678 O O . ASP A 1 208 ? 10.330 15.611 18.395 1.00 91.00 208 ASP A O 1
ATOM 1682 N N . ASP A 1 209 ? 9.524 13.722 19.316 1.00 91.06 209 ASP A N 1
ATOM 1683 C CA . ASP A 1 209 ? 10.706 12.904 19.032 1.00 91.06 209 ASP A CA 1
ATOM 1684 C C . ASP A 1 209 ? 10.632 12.348 17.600 1.00 91.06 209 ASP A C 1
ATOM 1686 O O . ASP A 1 209 ? 9.557 12.254 16.999 1.00 91.06 209 ASP A O 1
ATOM 1690 N N . TYR A 1 210 ? 11.787 11.956 17.071 1.00 88.56 210 TYR A N 1
ATOM 1691 C CA . TYR A 1 210 ? 11.938 11.381 15.735 1.00 88.56 210 TYR A CA 1
ATOM 1692 C C . TYR A 1 210 ? 12.066 9.855 15.828 1.00 88.56 210 TYR A C 1
ATOM 1694 O O . TYR A 1 210 ? 12.580 9.347 16.839 1.00 88.56 210 TYR A O 1
ATOM 1702 N N . PRO A 1 211 ? 11.616 9.105 14.805 1.00 85.25 211 PRO A N 1
ATOM 1703 C CA . PRO A 1 211 ? 11.963 7.697 14.705 1.00 85.25 211 PRO A CA 1
ATOM 1704 C C . PRO A 1 211 ? 13.493 7.541 14.696 1.00 85.25 211 PRO A C 1
ATOM 1706 O O . PRO A 1 211 ? 14.203 8.412 14.187 1.00 85.25 211 PRO A O 1
ATOM 1709 N N . PRO A 1 212 ? 14.037 6.469 15.296 1.00 77.62 212 PRO A N 1
ATOM 1710 C CA . PRO A 1 212 ? 15.454 6.180 15.145 1.00 77.62 212 PRO A CA 1
ATOM 1711 C C . PRO A 1 212 ? 15.767 6.009 13.655 1.00 77.62 212 PRO A C 1
ATOM 1713 O O . PRO A 1 212 ? 15.055 5.279 12.969 1.00 77.62 212 PRO A O 1
ATOM 1716 N N . VAL A 1 213 ? 16.827 6.668 13.183 1.00 66.44 213 VAL A N 1
ATOM 1717 C CA . VAL A 1 213 ? 17.374 6.438 11.839 1.00 66.44 213 VAL A CA 1
ATOM 1718 C C . VAL A 1 213 ? 17.738 4.961 11.747 1.00 66.44 213 VAL A C 1
ATOM 1720 O O . VAL A 1 213 ? 18.432 4.454 12.635 1.00 66.44 213 VAL A O 1
ATOM 1723 N N . ASP A 1 214 ? 17.223 4.270 10.733 1.00 56.62 214 ASP A N 1
ATOM 1724 C CA . ASP A 1 214 ? 17.587 2.881 10.485 1.00 56.62 214 ASP A CA 1
ATOM 1725 C C . ASP A 1 214 ? 19.068 2.847 10.077 1.00 56.62 214 ASP A C 1
ATOM 1727 O O . ASP A 1 214 ? 19.416 3.390 9.033 1.00 56.62 214 ASP A O 1
ATOM 1731 N N . PRO A 1 215 ? 19.975 2.266 10.883 1.00 44.56 215 PRO A N 1
ATOM 1732 C CA . PRO A 1 215 ? 21.389 2.205 10.524 1.00 44.56 215 PRO A CA 1
ATOM 1733 C C . PRO A 1 215 ? 21.657 1.307 9.306 1.00 44.56 215 PRO A C 1
ATOM 1735 O O . PRO A 1 215 ? 22.768 1.348 8.786 1.00 44.56 215 PRO A O 1
ATOM 1738 N N . ASP A 1 216 ? 20.678 0.495 8.886 1.00 44.00 216 ASP A N 1
ATOM 1739 C CA . ASP A 1 216 ? 20.741 -0.343 7.688 1.00 44.00 216 ASP A CA 1
ATOM 1740 C C . ASP A 1 216 ? 20.053 0.322 6.468 1.00 44.00 216 ASP A C 1
ATOM 1742 O O . ASP A 1 216 ? 19.994 -0.294 5.397 1.00 44.00 216 ASP A O 1
ATOM 1746 N N . SER A 1 217 ? 19.546 1.566 6.574 1.00 50.84 217 SER A N 1
ATOM 1747 C CA . SER A 1 217 ? 19.256 2.356 5.371 1.00 50.84 217 SER A CA 1
ATOM 1748 C C . SER A 1 217 ? 20.605 2.731 4.754 1.00 50.84 217 SER A C 1
ATOM 1750 O O . SER A 1 217 ? 21.349 3.558 5.273 1.00 50.84 217 SER A O 1
ATOM 1752 N N . ASP A 1 218 ? 20.998 1.996 3.709 1.00 42.97 218 ASP A N 1
ATOM 1753 C CA . ASP A 1 218 ? 22.266 2.131 2.973 1.00 42.97 218 ASP A CA 1
ATOM 1754 C C . ASP A 1 218 ? 22.381 3.498 2.240 1.00 42.97 218 ASP A C 1
ATOM 1756 O O . ASP A 1 218 ? 22.471 3.557 0.998 1.00 42.97 218 ASP A O 1
ATOM 1760 N N . ASP A 1 219 ? 22.377 4.584 3.013 1.00 46.97 219 ASP A N 1
ATOM 1761 C CA . ASP A 1 219 ? 22.571 5.983 2.613 1.00 46.97 219 ASP A CA 1
ATOM 1762 C C . ASP A 1 219 ? 23.946 6.516 3.038 1.00 46.97 219 ASP A C 1
ATOM 1764 O O . ASP A 1 219 ? 24.297 7.660 2.750 1.00 46.97 219 ASP A O 1
ATOM 1768 N N . GLU A 1 220 ? 24.787 5.681 3.660 1.00 43.59 220 GLU A N 1
ATOM 1769 C CA . GLU A 1 220 ? 26.219 5.964 3.725 1.00 43.59 220 GLU A CA 1
ATOM 1770 C C . GLU A 1 220 ? 26.842 5.733 2.339 1.00 43.59 220 GLU A C 1
ATOM 1772 O O . GLU A 1 220 ? 27.338 4.655 2.004 1.00 43.59 220 GLU A O 1
ATOM 1777 N N . ASP A 1 221 ? 26.814 6.768 1.501 1.00 45.25 221 ASP A N 1
ATOM 1778 C CA . ASP A 1 221 ? 27.667 6.840 0.322 1.00 45.25 221 ASP A CA 1
ATOM 1779 C C . ASP A 1 221 ? 29.144 6.908 0.768 1.00 45.25 221 ASP A C 1
ATOM 1781 O O . ASP A 1 221 ? 29.585 7.875 1.393 1.00 45.25 221 ASP A O 1
ATOM 1785 N N . GLU A 1 222 ? 29.936 5.889 0.403 1.00 49.78 222 GLU A N 1
ATOM 1786 C CA . GLU A 1 222 ? 31.389 5.780 0.661 1.00 49.78 222 GLU A CA 1
ATOM 1787 C C . GLU A 1 222 ? 32.223 6.952 0.087 1.00 49.78 222 GLU A C 1
ATOM 1789 O O . GLU A 1 222 ? 33.410 7.078 0.399 1.00 49.78 222 GLU A O 1
ATOM 1794 N N . ASP A 1 223 ? 31.618 7.836 -0.712 1.00 47.44 223 ASP A N 1
ATOM 1795 C CA . ASP A 1 223 ? 32.317 8.863 -1.487 1.00 47.44 223 ASP A CA 1
ATOM 1796 C C . ASP A 1 223 ? 32.205 10.293 -0.921 1.00 47.44 223 ASP A C 1
ATOM 1798 O O . ASP A 1 223 ? 32.849 11.207 -1.440 1.00 47.44 223 ASP A O 1
ATOM 1802 N N . GLY A 1 224 ? 31.456 10.523 0.166 1.00 42.94 224 GLY A N 1
ATOM 1803 C CA . GLY A 1 224 ? 31.380 11.845 0.809 1.00 42.94 224 GLY A CA 1
ATOM 1804 C C . GLY A 1 224 ? 30.783 12.960 -0.065 1.00 42.94 224 GLY A C 1
ATOM 1805 O O . GLY A 1 224 ? 30.922 14.139 0.273 1.00 42.94 224 GLY A O 1
ATOM 1806 N N . ASP A 1 225 ? 30.126 12.600 -1.169 1.00 40.56 225 ASP A N 1
ATOM 1807 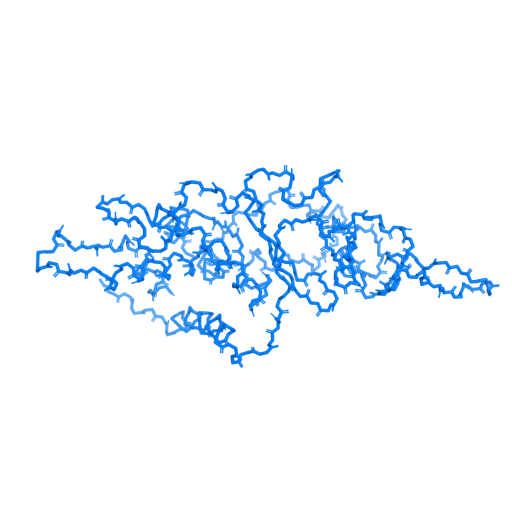C CA . ASP A 1 225 ? 29.255 13.496 -1.918 1.00 40.56 225 ASP A CA 1
ATOM 1808 C C . ASP A 1 225 ? 27.877 13.481 -1.254 1.00 40.56 225 ASP A C 1
ATOM 1810 O O . ASP A 1 225 ? 27.271 12.432 -1.052 1.00 40.56 225 ASP A O 1
ATOM 1814 N N . VAL A 1 226 ? 27.404 14.665 -0.870 1.00 34.91 226 VAL A N 1
ATOM 1815 C CA . VAL A 1 226 ? 26.090 14.868 -0.256 1.00 34.91 226 VAL A CA 1
ATOM 1816 C C . VAL A 1 226 ? 25.033 14.604 -1.329 1.00 34.91 226 VAL A C 1
ATOM 1818 O O . VAL A 1 226 ? 24.682 15.513 -2.086 1.00 34.91 226 VAL A O 1
ATOM 1821 N N . ASN A 1 227 ? 24.563 13.362 -1.443 1.00 38.31 227 ASN A N 1
ATOM 1822 C CA . ASN A 1 227 ? 23.378 13.063 -2.234 1.00 38.31 227 ASN A CA 1
ATOM 1823 C C . ASN A 1 227 ? 22.159 13.615 -1.495 1.00 38.31 227 ASN A C 1
ATOM 1825 O O . ASN A 1 227 ? 21.896 13.309 -0.339 1.00 38.31 227 ASN A O 1
ATOM 1829 N N . MET A 1 228 ? 21.455 14.495 -2.193 1.00 35.56 228 MET A N 1
ATOM 1830 C CA . MET A 1 228 ? 20.295 15.248 -1.732 1.00 35.56 228 MET A CA 1
ATOM 1831 C C . MET A 1 228 ? 19.005 14.433 -1.931 1.00 35.56 228 MET A C 1
ATOM 1833 O O . MET A 1 228 ? 17.995 14.991 -2.341 1.00 35.56 228 MET A O 1
ATOM 1837 N N . ASP A 1 229 ? 19.073 13.125 -1.692 1.00 41.19 229 ASP A N 1
ATOM 1838 C CA . ASP A 1 229 ? 17.905 12.261 -1.528 1.00 41.19 229 ASP A CA 1
ATOM 1839 C C . ASP A 1 229 ? 17.846 11.922 -0.035 1.00 41.19 229 ASP A C 1
ATOM 1841 O O . ASP A 1 229 ? 18.096 10.800 0.391 1.00 41.19 229 ASP A O 1
ATOM 1845 N N . GLU A 1 230 ? 17.627 12.962 0.774 1.00 42.97 230 GLU A N 1
ATOM 1846 C CA . GLU A 1 230 ? 17.103 12.785 2.122 1.00 42.97 230 GLU A CA 1
ATOM 1847 C C . GLU A 1 230 ? 15.787 12.023 1.944 1.00 42.97 230 GLU A C 1
ATOM 1849 O O . GLU A 1 230 ? 14.871 12.534 1.295 1.00 42.97 230 GLU A O 1
ATOM 1854 N N . ASP A 1 231 ? 15.692 10.796 2.462 1.00 48.41 231 ASP A N 1
ATOM 1855 C CA . ASP A 1 231 ? 14.393 10.200 2.749 1.00 48.41 231 ASP A CA 1
ATOM 1856 C C . ASP A 1 231 ? 13.612 11.268 3.532 1.00 48.41 231 ASP A C 1
ATOM 1858 O O . ASP A 1 231 ? 13.953 11.557 4.682 1.00 48.41 231 ASP A O 1
ATOM 1862 N N . GLU A 1 232 ? 12.615 11.909 2.902 1.00 51.44 232 GLU A N 1
ATOM 1863 C CA . GLU A 1 232 ? 11.831 13.022 3.480 1.00 51.44 232 GLU A CA 1
ATOM 1864 C C . GLU A 1 232 ? 11.201 12.642 4.843 1.00 51.44 232 GLU A C 1
ATOM 1866 O O . GLU A 1 232 ? 10.767 13.499 5.615 1.00 51.44 232 GLU A O 1
ATOM 1871 N N . ASP A 1 233 ? 11.211 11.349 5.163 1.00 51.72 233 ASP A N 1
ATOM 1872 C CA . ASP A 1 233 ? 10.748 10.721 6.391 1.00 51.72 233 ASP A CA 1
ATOM 1873 C C . ASP A 1 233 ? 11.669 10.983 7.597 1.00 51.72 233 ASP A C 1
ATOM 1875 O O . ASP A 1 233 ? 11.194 10.964 8.737 1.00 51.72 233 ASP A O 1
ATOM 1879 N N . GLN A 1 234 ? 12.966 11.260 7.384 1.00 57.41 234 GLN A N 1
ATOM 1880 C CA . GLN A 1 234 ? 13.945 11.463 8.469 1.00 57.41 234 GLN A CA 1
ATOM 1881 C C . GLN A 1 234 ? 13.711 12.763 9.263 1.00 57.41 234 GLN A C 1
ATOM 1883 O O . GLN A 1 234 ? 14.165 12.877 10.404 1.00 57.41 234 GLN A O 1
ATOM 1888 N N . ASP A 1 235 ? 12.919 13.690 8.717 1.00 73.75 235 ASP A N 1
ATOM 1889 C CA . ASP A 1 235 ? 12.556 14.965 9.347 1.00 73.75 235 ASP A CA 1
ATOM 1890 C C . ASP A 1 235 ? 11.136 14.980 9.941 1.00 73.75 235 ASP A C 1
ATOM 1892 O O . ASP A 1 235 ? 10.662 16.013 10.434 1.00 73.75 235 ASP A O 1
ATOM 1896 N N . LEU A 1 236 ? 10.429 13.845 9.933 1.00 84.50 236 LEU A N 1
ATOM 1897 C CA . LEU A 1 236 ? 9.087 13.761 10.496 1.00 84.50 236 LEU A CA 1
ATOM 1898 C C . LEU A 1 236 ? 9.118 13.266 11.944 1.00 84.50 236 LEU A C 1
ATOM 1900 O O . LEU A 1 236 ? 9.578 12.176 12.276 1.00 84.50 236 LEU A O 1
ATOM 1904 N N . THR A 1 237 ? 8.547 14.073 12.834 1.00 89.75 237 THR A N 1
ATOM 1905 C CA . THR A 1 237 ? 8.288 13.676 14.223 1.00 89.75 237 THR A CA 1
ATOM 1906 C C . THR A 1 237 ? 7.247 12.554 14.294 1.00 89.75 237 THR A C 1
ATOM 1908 O O . THR A 1 237 ? 6.390 12.416 13.414 1.00 89.75 237 THR A O 1
ATOM 1911 N N . TYR A 1 238 ? 7.230 11.794 15.392 1.00 89.12 238 TYR A N 1
ATOM 1912 C CA . TYR A 1 238 ? 6.230 10.744 15.622 1.00 89.12 238 TYR A CA 1
ATOM 1913 C C . TYR A 1 238 ? 4.788 11.231 15.455 1.00 89.12 238 TYR A C 1
ATOM 1915 O O . TYR A 1 238 ? 3.937 10.495 14.954 1.00 89.12 238 TYR A O 1
ATOM 1923 N N . VAL A 1 239 ? 4.487 12.468 15.862 1.00 87.38 239 VAL A N 1
ATOM 1924 C CA . VAL A 1 239 ? 3.139 13.021 15.709 1.00 87.38 239 VAL A CA 1
ATOM 1925 C C . VAL A 1 239 ? 2.773 13.285 14.249 1.00 87.38 239 VAL A C 1
ATOM 1927 O O . VAL A 1 239 ? 1.613 13.106 13.878 1.00 87.38 239 VAL A O 1
ATOM 1930 N N . GLN A 1 240 ? 3.731 13.689 13.413 1.00 87.94 240 GLN A N 1
ATOM 1931 C CA . GLN A 1 240 ? 3.510 13.862 11.975 1.00 87.94 240 GLN A CA 1
ATOM 1932 C C . GLN A 1 240 ? 3.285 12.504 11.312 1.00 87.94 240 GLN A C 1
ATOM 1934 O O . GLN A 1 240 ? 2.265 12.315 10.655 1.00 87.94 240 GLN A O 1
ATOM 1939 N N . LEU A 1 241 ? 4.150 11.531 11.597 1.00 89.25 241 LEU A N 1
ATOM 1940 C CA . LEU A 1 241 ? 4.046 10.184 11.039 1.00 89.25 241 LEU A CA 1
ATOM 1941 C C . LEU A 1 241 ? 2.746 9.476 11.443 1.00 89.25 241 LEU A C 1
ATOM 1943 O O . LEU A 1 241 ? 2.092 8.858 10.612 1.00 89.25 241 LEU A O 1
ATOM 1947 N N . ILE A 1 242 ? 2.305 9.603 12.701 1.00 89.88 242 ILE A N 1
ATOM 1948 C CA . ILE A 1 242 ? 1.014 9.046 13.144 1.00 89.88 242 ILE A CA 1
ATOM 1949 C C . ILE A 1 242 ? -0.157 9.698 12.421 1.00 89.88 242 ILE A C 1
ATOM 1951 O O . ILE A 1 242 ? -1.111 9.017 12.049 1.00 89.88 242 ILE A O 1
ATOM 1955 N N . ARG A 1 243 ? -0.118 11.018 12.222 1.00 87.81 243 ARG A N 1
ATOM 1956 C CA . ARG A 1 243 ? -1.170 11.706 11.468 1.00 87.81 243 ARG A CA 1
ATOM 1957 C C . ARG A 1 243 ? -1.203 11.260 10.017 1.00 87.81 243 ARG A C 1
ATOM 1959 O O . ARG A 1 243 ? -2.260 11.301 9.407 1.00 87.81 243 ARG A O 1
ATOM 1966 N N . GLU A 1 244 ? -0.088 10.822 9.473 1.00 90.69 244 GLU A N 1
ATOM 1967 C CA . GLU A 1 244 ? -0.023 10.299 8.120 1.00 90.69 244 GLU A CA 1
ATOM 1968 C C . GLU A 1 244 ? -0.130 8.773 8.088 1.00 90.69 244 GLU A C 1
ATOM 1970 O O . GLU A 1 244 ? -0.012 8.193 7.031 1.00 90.69 244 GLU A O 1
ATOM 1975 N N . ASN A 1 245 ? -0.453 8.088 9.186 1.00 92.88 245 ASN A N 1
ATOM 1976 C CA . ASN A 1 245 ? -0.608 6.634 9.177 1.00 92.88 245 ASN A CA 1
ATOM 1977 C C . ASN A 1 245 ? -2.068 6.218 8.890 1.00 92.88 245 ASN A C 1
ATOM 1979 O O . ASN A 1 245 ? -2.952 6.512 9.705 1.00 92.88 245 ASN A O 1
ATOM 1983 N N . PRO A 1 246 ? -2.371 5.481 7.802 1.00 95.25 246 PRO A N 1
ATOM 1984 C CA . PRO A 1 246 ? -3.705 4.926 7.524 1.00 95.25 246 PRO A CA 1
ATOM 1985 C C . PRO A 1 246 ? -4.338 4.169 8.694 1.00 95.25 246 PRO A C 1
ATOM 1987 O O . PRO A 1 246 ? -5.548 4.265 8.942 1.00 95.25 246 PRO A O 1
ATOM 1990 N N . GLU A 1 247 ? -3.523 3.462 9.474 1.00 94.06 247 GLU A N 1
ATOM 1991 C CA . GLU A 1 247 ? -3.992 2.671 10.602 1.00 94.06 247 GLU A CA 1
ATOM 1992 C C . GLU A 1 247 ? -4.620 3.555 11.695 1.00 94.06 247 GLU A C 1
ATOM 1994 O O . GLU A 1 247 ? -5.612 3.184 12.330 1.00 94.06 247 GLU A O 1
ATOM 1999 N N . THR A 1 248 ? -4.123 4.783 11.868 1.00 92.19 248 THR A N 1
ATOM 2000 C CA . THR A 1 248 ? -4.710 5.777 12.776 1.00 92.19 248 THR A CA 1
ATOM 2001 C C . THR A 1 248 ? -6.158 6.099 12.404 1.00 92.19 248 THR A C 1
ATOM 2003 O O . THR A 1 248 ? -7.044 6.128 13.270 1.00 92.19 248 THR A O 1
ATOM 2006 N N . TYR A 1 249 ? -6.439 6.260 11.112 1.00 92.81 249 TYR A N 1
ATOM 2007 C CA . TYR A 1 249 ? -7.784 6.521 10.602 1.00 92.81 249 TYR A CA 1
ATOM 2008 C C . TYR A 1 249 ? -8.707 5.3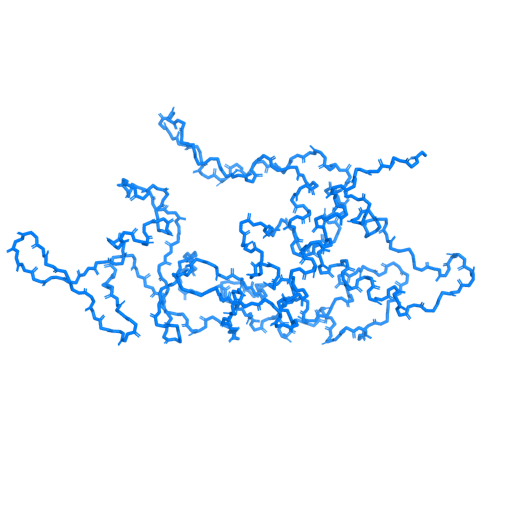16 10.739 1.00 92.81 249 TYR A C 1
ATOM 2010 O O . TYR A 1 249 ? -9.896 5.477 11.052 1.00 92.81 249 TYR A O 1
ATOM 2018 N N . LEU A 1 250 ? -8.174 4.107 10.547 1.00 94.12 250 LEU A N 1
ATOM 2019 C CA . LEU A 1 250 ? -8.896 2.861 10.780 1.00 94.12 250 LEU A CA 1
ATOM 2020 C C . LEU A 1 250 ? -9.317 2.736 12.251 1.00 94.12 250 LEU A C 1
ATOM 2022 O O . LEU A 1 250 ? -10.507 2.533 12.535 1.00 94.12 250 LEU A O 1
ATOM 2026 N N . TRP A 1 251 ? -8.380 2.908 13.189 1.00 90.62 251 TRP A N 1
ATOM 2027 C CA . TRP A 1 251 ? -8.666 2.849 14.624 1.00 90.62 251 TRP A CA 1
ATOM 2028 C C . TRP A 1 251 ? -9.681 3.898 15.048 1.00 90.62 251 TRP A C 1
ATOM 2030 O O . TRP A 1 251 ? -10.646 3.568 15.749 1.00 90.62 251 TRP A O 1
ATOM 2040 N N . PHE A 1 252 ? -9.502 5.140 14.593 1.00 89.31 252 PHE A N 1
ATOM 2041 C CA . PHE A 1 252 ? -10.431 6.224 14.878 1.00 89.31 252 PHE A CA 1
ATOM 2042 C C . PHE A 1 252 ? -11.837 5.900 14.358 1.00 89.31 252 PHE A C 1
ATOM 2044 O O . PHE A 1 252 ? -12.799 5.943 15.125 1.00 89.31 252 PHE A O 1
ATOM 2051 N N . SER A 1 253 ? -11.965 5.499 13.090 1.00 91.81 253 SER A N 1
ATOM 2052 C CA . SER A 1 253 ? -13.258 5.224 12.449 1.00 91.81 253 SER A CA 1
ATOM 2053 C C . SER A 1 253 ? -14.004 4.074 13.130 1.00 91.81 253 SER A C 1
ATOM 2055 O O . SER A 1 253 ? -15.192 4.190 13.451 1.00 91.81 253 SER A O 1
ATOM 2057 N N . VAL A 1 254 ? -13.312 2.963 13.407 1.00 91.12 254 VAL A N 1
ATOM 2058 C CA . VAL A 1 254 ? -13.921 1.800 14.069 1.00 91.12 254 VAL A CA 1
ATOM 2059 C C . VAL A 1 254 ? -14.280 2.130 15.511 1.00 91.12 254 VAL A C 1
ATOM 2061 O O . VAL A 1 254 ? -15.398 1.848 15.952 1.00 91.12 254 VAL A O 1
ATOM 2064 N N . GLY A 1 255 ? -13.360 2.753 16.240 1.00 86.69 255 GLY A N 1
ATOM 2065 C CA . GLY A 1 255 ? -13.584 3.175 17.611 1.00 86.69 255 GLY A CA 1
ATOM 2066 C C . GLY A 1 255 ? -14.787 4.114 17.732 1.00 86.69 255 GLY A C 1
ATOM 2067 O O . GLY A 1 255 ? -15.695 3.861 18.531 1.00 86.69 255 GLY A O 1
ATOM 2068 N N . TYR A 1 256 ? -14.830 5.159 16.904 1.00 86.62 256 TYR A N 1
ATOM 2069 C CA . TYR A 1 256 ? -15.914 6.138 16.864 1.00 86.62 256 TYR A CA 1
ATOM 2070 C C . TYR A 1 256 ? -17.263 5.495 16.531 1.00 86.62 256 TYR A C 1
ATOM 2072 O O . TYR A 1 256 ? -18.264 5.783 17.191 1.00 86.62 256 TYR A O 1
ATOM 2080 N N . TRP A 1 257 ? -17.296 4.550 15.588 1.00 89.19 257 TRP A N 1
ATOM 2081 C CA . TRP A 1 257 ? -18.512 3.802 15.284 1.00 89.19 257 TRP A CA 1
ATOM 2082 C C . TRP A 1 257 ? -19.051 3.059 16.516 1.00 89.19 257 TRP A C 1
ATOM 2084 O O . TRP A 1 257 ? -20.223 3.214 16.861 1.00 89.19 257 TRP A O 1
ATOM 2094 N N . TYR A 1 258 ? -18.210 2.304 17.238 1.00 84.38 258 TYR A N 1
ATOM 2095 C CA . TYR A 1 258 ? -18.646 1.593 18.452 1.00 84.38 258 TYR A CA 1
ATOM 2096 C C . TYR A 1 258 ? -19.057 2.549 19.578 1.00 84.38 258 TYR A C 1
ATOM 2098 O O . TYR A 1 258 ? -20.009 2.261 20.311 1.00 84.38 258 TYR A O 1
ATOM 2106 N N . PHE A 1 259 ? -18.389 3.697 19.702 1.00 80.75 259 PHE A N 1
ATOM 2107 C CA . PHE A 1 259 ? -18.787 4.759 20.626 1.00 80.75 259 PHE A CA 1
ATOM 2108 C C . PHE A 1 259 ? -20.209 5.251 20.332 1.00 80.75 259 PHE A C 1
ATOM 2110 O O . PHE A 1 259 ? -21.023 5.344 21.252 1.00 80.75 259 PHE A O 1
ATOM 2117 N N . GLN A 1 260 ? -20.549 5.483 19.061 1.00 82.25 260 GLN A N 1
ATOM 2118 C CA . GLN A 1 260 ? -21.902 5.881 18.660 1.00 82.25 260 GLN A CA 1
ATOM 2119 C C . GLN A 1 260 ? -22.950 4.790 18.919 1.00 82.25 260 GLN A C 1
ATOM 2121 O O . GLN A 1 260 ? -24.089 5.106 19.257 1.00 82.25 260 GLN A O 1
ATOM 2126 N N . GLN A 1 261 ? -22.580 3.510 18.805 1.00 80.12 261 GLN A N 1
ATOM 2127 C CA . GLN A 1 261 ? -23.488 2.394 19.108 1.00 80.12 261 GLN A CA 1
ATOM 2128 C C . GLN A 1 261 ? -23.677 2.149 20.613 1.00 80.12 261 GLN A C 1
ATOM 2130 O O . GLN A 1 261 ? -24.558 1.384 21.020 1.00 80.12 261 GLN A O 1
ATOM 2135 N N . THR A 1 262 ? -22.842 2.748 21.461 1.00 72.31 262 THR A N 1
ATOM 2136 C CA . THR A 1 262 ? -22.872 2.496 22.899 1.00 72.31 262 THR A CA 1
ATOM 2137 C C . THR A 1 262 ? -24.040 3.235 23.544 1.00 72.31 262 THR A C 1
ATOM 2139 O O . THR A 1 262 ? -24.128 4.460 23.514 1.00 72.31 262 THR A O 1
ATOM 2142 N N . GLN A 1 263 ? -24.929 2.488 24.201 1.00 69.62 263 GLN A N 1
ATOM 2143 C CA . GLN A 1 263 ? -25.903 3.081 25.112 1.00 69.62 263 GLN A CA 1
ATOM 2144 C C . GLN A 1 263 ? -25.202 3.454 26.418 1.00 69.62 263 GLN A C 1
ATOM 2146 O O . GLN A 1 263 ? -24.838 2.596 27.222 1.00 69.62 263 GLN A O 1
ATOM 2151 N N . TRP A 1 264 ? -24.988 4.752 26.611 1.00 65.44 264 TRP A N 1
ATOM 2152 C CA . TRP A 1 264 ? -24.291 5.280 27.775 1.00 65.44 264 TRP A CA 1
ATOM 2153 C C . TRP A 1 264 ? -25.130 5.119 29.037 1.00 65.44 264 TRP A C 1
ATOM 2155 O O . TRP A 1 264 ? -26.169 5.758 29.215 1.00 65.44 264 TRP A O 1
ATOM 2165 N N . SER A 1 265 ? -24.635 4.293 29.951 1.00 63.84 265 SER A N 1
ATOM 2166 C CA . SER A 1 265 ? -25.088 4.308 31.332 1.00 63.84 265 SER A CA 1
ATOM 2167 C C . SER A 1 265 ? -24.773 5.666 31.977 1.00 63.84 265 SER A C 1
ATOM 2169 O O . SER A 1 265 ? -23.759 6.318 31.689 1.00 63.84 265 SER A O 1
ATOM 2171 N N . LYS A 1 266 ? -25.659 6.114 32.876 1.00 65.31 266 LYS A N 1
ATOM 2172 C CA . LYS A 1 266 ? -25.412 7.318 33.685 1.00 65.31 266 LYS A CA 1
ATOM 2173 C C . LYS A 1 266 ? -24.209 7.130 34.615 1.00 65.31 266 LYS A C 1
ATOM 2175 O O . LYS A 1 266 ? -23.592 8.128 34.979 1.00 65.31 266 LYS A O 1
ATOM 2180 N N . GLU A 1 267 ? -23.850 5.889 34.934 1.00 57.66 267 GLU A N 1
ATOM 2181 C CA . GLU A 1 267 ? -22.725 5.538 35.794 1.00 57.66 267 GLU A CA 1
ATOM 2182 C C . GLU A 1 267 ? -21.394 5.680 35.042 1.00 57.66 267 GLU A C 1
ATOM 2184 O O . GLU A 1 267 ? -21.158 5.053 34.010 1.00 57.66 267 GLU A O 1
ATOM 2189 N N . THR A 1 268 ? -20.505 6.530 35.555 1.00 58.62 268 THR A N 1
ATOM 2190 C CA . THR A 1 268 ? -19.228 6.890 34.914 1.00 58.62 268 THR A CA 1
ATOM 2191 C C . THR A 1 268 ? -18.262 5.715 34.764 1.00 58.62 268 THR A C 1
ATOM 2193 O O . THR A 1 268 ? -17.511 5.669 33.798 1.00 58.62 268 THR A O 1
ATOM 2196 N N . ASN A 1 269 ? -18.315 4.734 35.665 1.00 56.97 269 ASN A N 1
ATOM 2197 C CA . ASN A 1 269 ? -17.518 3.501 35.631 1.00 56.97 269 ASN A CA 1
ATOM 2198 C C . ASN A 1 269 ? -17.997 2.468 34.590 1.00 56.97 269 ASN A C 1
ATOM 2200 O O . ASN A 1 269 ? -17.303 1.478 34.362 1.00 56.97 269 ASN A O 1
ATOM 2204 N N . GLN A 1 270 ? -19.170 2.680 33.984 1.00 48.31 270 GLN A N 1
ATOM 2205 C CA . GLN A 1 270 ? -19.726 1.848 32.911 1.00 48.31 270 GLN A CA 1
ATOM 2206 C C . GLN A 1 270 ? -19.555 2.489 31.527 1.00 48.31 270 GLN A C 1
ATOM 2208 O O . GLN A 1 270 ? -19.956 1.914 30.514 1.00 48.31 270 GLN A O 1
ATOM 2213 N N . ARG A 1 271 ? -18.982 3.696 31.474 1.00 54.19 271 ARG A N 1
ATOM 2214 C CA . ARG A 1 271 ? -18.695 4.395 30.227 1.00 54.19 271 ARG A CA 1
ATOM 2215 C C . ARG A 1 271 ? -17.415 3.843 29.625 1.00 54.19 271 ARG A C 1
ATOM 2217 O O . ARG A 1 271 ? -16.419 3.637 30.313 1.00 54.19 271 ARG A O 1
ATOM 2224 N N . TRP A 1 272 ? -17.458 3.633 28.321 1.00 54.28 272 TRP A N 1
ATOM 2225 C CA . TRP A 1 272 ? -16.275 3.420 27.514 1.00 54.28 272 TRP A CA 1
ATOM 2226 C C . TRP A 1 272 ? -15.442 4.694 27.555 1.00 54.28 272 TRP A C 1
ATOM 2228 O O . TRP A 1 272 ? -15.859 5.721 27.025 1.00 54.28 272 TRP A O 1
ATOM 2238 N N . SER A 1 273 ? -14.282 4.650 28.198 1.00 51.62 273 SER A N 1
ATOM 2239 C CA . SER A 1 273 ? -13.219 5.561 27.813 1.00 51.62 273 SER A CA 1
ATOM 2240 C C . SER A 1 273 ? -12.584 4.942 26.580 1.00 51.62 273 SER A C 1
ATOM 2242 O O . SER A 1 273 ? -12.064 3.825 26.656 1.00 51.62 273 SER A O 1
ATOM 2244 N N . PHE A 1 274 ? -12.581 5.662 25.460 1.00 51.50 274 PHE A N 1
ATOM 2245 C CA . PHE A 1 274 ? -11.414 5.558 24.599 1.00 51.50 274 PHE A CA 1
ATOM 2246 C C . PHE A 1 274 ? -10.216 5.685 25.535 1.00 51.50 274 PHE A C 1
ATOM 2248 O O . PHE A 1 274 ? -10.136 6.672 26.269 1.00 51.50 274 PHE A O 1
ATOM 2255 N N . HIS A 1 275 ? -9.367 4.658 25.628 1.00 48.72 275 HIS A N 1
ATOM 2256 C CA . HIS A 1 275 ? -8.055 4.884 26.225 1.00 48.72 275 HIS A CA 1
ATOM 2257 C C . HIS A 1 275 ? -7.514 6.151 25.566 1.00 48.72 275 HIS A C 1
ATOM 2259 O O . HIS A 1 275 ? -7.695 6.292 24.353 1.00 48.72 275 HIS A O 1
ATOM 2265 N N . ASN A 1 276 ? -7.000 7.076 26.384 1.00 44.19 276 ASN A N 1
ATOM 2266 C CA . ASN A 1 276 ? -6.825 8.486 26.031 1.00 44.19 276 ASN A CA 1
ATOM 2267 C C . ASN A 1 276 ? -6.331 8.687 24.594 1.00 44.19 276 ASN A C 1
ATOM 2269 O O . ASN A 1 276 ? -6.924 9.506 23.920 1.00 44.19 276 ASN A O 1
ATOM 2273 N N . GLY A 1 277 ? -5.450 7.818 24.089 1.00 40.78 277 GLY A N 1
ATOM 2274 C CA . GLY A 1 277 ? -5.101 7.596 22.680 1.00 40.78 277 GLY A CA 1
ATOM 2275 C C . GLY A 1 277 ? -6.123 7.991 21.603 1.00 40.78 277 GLY A C 1
ATOM 2276 O O . GLY A 1 277 ? -5.770 8.792 20.764 1.00 40.78 277 GLY A O 1
ATOM 2277 N N . ALA A 1 278 ? -7.377 7.513 21.563 1.00 42.59 278 ALA A N 1
ATOM 2278 C CA . ALA A 1 278 ? -8.273 7.908 20.447 1.00 42.59 278 ALA A CA 1
ATOM 2279 C C . ALA A 1 278 ? -8.888 9.307 20.629 1.00 42.59 278 ALA A C 1
ATOM 2281 O O . ALA A 1 278 ? -9.232 9.971 19.658 1.00 42.59 278 ALA A O 1
ATOM 2282 N N . GLY A 1 279 ? -9.025 9.758 21.880 1.00 43.66 279 GLY A N 1
ATOM 2283 C CA . GLY A 1 279 ? -9.335 11.153 22.183 1.00 43.66 279 GLY A CA 1
ATOM 2284 C C . GLY A 1 279 ? -8.123 12.060 21.971 1.00 43.66 279 GLY A C 1
ATOM 2285 O O . GLY A 1 279 ? -8.303 13.197 21.566 1.00 43.66 279 GLY A O 1
ATOM 2286 N N . GLU A 1 280 ? -6.915 11.544 22.191 1.00 44.41 280 GLU A N 1
ATOM 2287 C CA . GLU A 1 280 ? -5.626 12.160 21.897 1.00 44.41 280 GLU A CA 1
ATOM 2288 C C . GLU A 1 280 ? -5.426 12.244 20.387 1.00 44.41 280 GLU A C 1
ATOM 2290 O O . GLU A 1 280 ? -5.097 13.314 19.937 1.00 44.41 280 GLU A O 1
ATOM 2295 N N . LEU A 1 281 ? -5.785 11.245 19.578 1.00 41.69 281 LEU A N 1
ATOM 2296 C CA . LEU A 1 281 ? -5.775 11.316 18.106 1.00 41.69 281 LEU A CA 1
ATOM 2297 C C . LEU A 1 281 ? -6.698 12.403 17.531 1.00 41.69 281 LEU A C 1
ATOM 2299 O O . LEU A 1 281 ? -6.480 12.872 16.423 1.00 41.69 281 LEU A O 1
ATOM 2303 N N . VAL A 1 282 ? -7.743 12.787 18.270 1.00 38.19 282 VAL A N 1
ATOM 2304 C CA . VAL A 1 282 ? -8.639 13.906 17.917 1.00 38.19 282 VAL A CA 1
ATOM 2305 C C . VAL A 1 282 ? -8.167 15.227 18.530 1.00 38.19 282 VAL A C 1
ATOM 2307 O O . VAL A 1 282 ? -8.538 16.296 18.051 1.00 38.19 282 VAL A O 1
ATOM 2310 N N . GLN A 1 283 ? -7.416 15.171 19.633 1.00 33.94 283 GLN A N 1
ATOM 2311 C CA . GLN A 1 283 ? -6.863 16.350 20.299 1.00 33.94 283 GLN A CA 1
ATOM 2312 C C . GLN A 1 283 ? -5.558 16.800 19.642 1.00 33.94 283 GLN A C 1
ATOM 2314 O O . GLN A 1 283 ? -5.325 18.003 19.583 1.00 33.94 283 GLN A O 1
ATOM 2319 N N . ILE A 1 284 ? -4.752 15.847 19.176 1.00 37.75 284 ILE A N 1
ATOM 2320 C CA . ILE A 1 284 ? -3.483 15.994 18.474 1.00 37.75 284 ILE A CA 1
ATOM 2321 C C . ILE A 1 284 ? -3.713 16.656 17.153 1.00 37.75 284 ILE A C 1
ATOM 2323 O O . ILE A 1 284 ? -2.893 17.568 16.928 1.00 37.75 284 ILE A O 1
#

Radius of gyration: 22.45 Å; Cα contacts (8 Å, |Δi|>4): 393; chains: 1; bounding box: 58×41×74 Å

Sequence (284 aa):
MLKILPLQSMMLLLEYLQEVKNFLDGSSKKNIPWLFCNDKWLEKLQRTDALWDSNRNLVMEMAEDGIMSPIAIEDVKDYLPYLWKNPVTKNKPNGNIPWWSDDLGEYLFDGDYGKKTYCTISNENLAATQDHTVSASTITLCPVSFKNTAASAKLGGKKPTKGLSVEKIVPRSGTFYHELFHLVLGNARTYDITYFWNQQQEFLQTPDDYPPVDPDSDDEDEDGDVNMDEDEDQDLTYVQLIRENPETYLWFSVGYWYFQQTQWSKETNQRWSFHNGAGELVQI

InterPro domains:
  IPR024079 Metallopeptidase, catalytic domain superfamily [G3DSA:3.40.390.10] (99-214)

Mean predicted aligned error: 8.95 Å

Nearest PDB structures (foldseek):
  2vhu-assembly1_C-2  TM=2.498E-01  e=7.709E+00  Pseudomonas phage phi12
  1z7m-assembly2_A  TM=1.915E-01  e=6.508E+00  Lactococcus lactis

Organism: NCBI:txid254877

Solvent-accessible surface area (backbone atoms only — not comparable to full-atom values): 16849 Å² total; per-residue (Å²): 132,86,76,83,62,71,77,65,39,55,46,53,59,51,49,54,54,46,50,44,48,32,43,76,72,61,77,42,83,71,69,73,63,49,81,37,85,34,63,85,63,50,44,84,51,57,48,79,38,69,28,61,45,64,82,71,45,74,38,68,41,74,43,98,87,70,50,79,41,68,38,33,42,67,69,37,75,90,44,21,74,58,37,19,70,40,59,86,73,64,79,44,69,62,61,30,34,40,25,41,25,79,90,76,32,45,56,34,46,42,72,73,48,78,96,46,42,78,51,64,66,37,89,77,42,37,62,52,56,47,67,57,33,89,87,57,38,33,38,32,38,14,71,43,38,81,63,48,74,75,33,20,90,35,78,80,66,52,83,87,55,95,91,61,59,69,74,61,46,35,23,38,63,46,58,62,57,28,42,43,42,28,57,73,67,33,59,97,60,32,42,87,86,60,92,46,71,68,56,55,49,53,40,65,76,46,34,86,42,62,71,81,78,61,87,80,59,89,72,79,61,95,78,80,65,85,72,88,75,67,63,77,67,80,80,38,27,35,49,54,46,50,73,26,17,36,53,52,56,47,52,46,52,54,49,51,51,53,56,71,70,50,83,76,54,91,49,75,90,69,45,84,68,66,63,61,57,61,57,40,68,58,57,81